Protein AF-A0A4V6DI33-F1 (afdb_monomer)

Mean predicted aligned error: 17.79 Å

Sequence (182 aa):
METASSCLKAFEWDGTPAGRIEKLAGNDVYIAGDNPDAAVVNVHDLLGWTFPNARLLADHYTREADATTLFTPRADMQLKNLAGLLLLAVSTAHASSVHAREALPAELSARACTYNGCQCVSGLTQGVYCGNCVVGAGTYAIKTKRVRTHAFECSPGGGCCSYGAASDCGTSTARCRSGSAN

Foldseek 3Di:
DDDDPVPDDDDADDDAQPFDWDDQPNFTKTKADDQLPAEAEDEDDPVFCVRGVNRVVQNVCCVPVVHIYIYTGDDPPPPPPPVRVCVSNPDDDDDDDPPPPDPPPPDPPPLPFAQPVWWFDAQDDWAKFALQFDADPRHGRIDGPRDQQWIWTADNRRGIGTSGGDPQGNDQNTDHPHGGGD

pLDDT: mean 79.82, std 20.38, range [33.75, 97.81]

Solvent-accessible surface area (backbone atoms only — not comparable to full-atom values): 10829 Å² total; per-residue (Å²): 135,87,73,60,84,88,73,69,84,87,82,80,67,89,81,75,67,81,55,46,78,46,75,55,96,87,38,66,26,42,38,12,74,77,46,79,89,37,76,46,78,48,82,57,66,95,78,40,47,85,33,64,50,53,40,44,48,28,44,47,48,16,72,76,64,67,20,19,18,38,33,40,81,70,88,73,79,56,80,84,52,70,70,65,78,57,65,81,68,73,90,72,91,73,90,69,82,77,71,80,72,72,78,75,72,86,67,95,57,80,74,72,56,41,73,78,73,32,28,27,46,64,75,40,76,68,41,50,32,14,34,26,13,27,63,53,99,83,40,45,42,43,73,34,87,59,44,45,37,20,32,27,43,32,37,40,85,12,48,33,25,34,63,44,76,41,94,45,22,55,39,83,73,24,58,33,74,60,63,41,47,93

Structure (mmCIF, N/CA/C/O backbone):
data_AF-A0A4V6DI33-F1
#
_entry.id   AF-A0A4V6DI33-F1
#
loop_
_atom_site.group_PDB
_atom_site.id
_atom_site.type_symbol
_atom_site.label_atom_id
_atom_site.label_alt_id
_atom_site.label_comp_id
_atom_site.label_asym_id
_atom_site.label_entity_id
_atom_site.label_seq_id
_atom_site.pdbx_PDB_ins_code
_atom_site.Cartn_x
_atom_site.Cartn_y
_atom_site.Cartn_z
_atom_site.occupancy
_atom_site.B_iso_or_equiv
_atom_site.auth_seq_id
_atom_site.auth_comp_id
_atom_site.auth_asym_id
_atom_site.auth_atom_id
_atom_site.pdbx_PDB_model_num
ATOM 1 N N . MET A 1 1 ? -4.389 23.841 18.585 1.00 45.78 1 MET A N 1
ATOM 2 C CA . MET A 1 1 ? -3.568 23.619 17.377 1.00 45.78 1 MET A CA 1
ATOM 3 C C . MET A 1 1 ? -4.399 24.141 16.226 1.00 45.78 1 MET A C 1
ATOM 5 O O . MET A 1 1 ? -5.331 23.463 15.826 1.00 45.78 1 MET A O 1
ATOM 9 N N . GLU A 1 2 ? -4.144 25.369 15.788 1.00 53.16 2 GLU A N 1
ATOM 10 C CA . GLU A 1 2 ? -4.907 25.982 14.698 1.00 53.16 2 GLU A CA 1
ATOM 11 C C . GLU A 1 2 ? -4.323 25.497 13.370 1.00 53.16 2 GLU A C 1
ATOM 13 O O . GLU A 1 2 ? -3.165 25.773 13.052 1.00 53.16 2 GLU A O 1
ATOM 18 N N . THR A 1 3 ? -5.087 24.714 12.612 1.00 59.62 3 THR A N 1
ATOM 19 C CA . THR A 1 3 ? -4.706 24.342 11.246 1.00 59.62 3 THR A CA 1
ATOM 20 C C . THR A 1 3 ? -4.993 25.515 10.316 1.00 59.62 3 THR A C 1
ATOM 22 O O . THR A 1 3 ? -6.080 26.086 10.379 1.00 59.62 3 THR A O 1
ATOM 25 N N . ALA A 1 4 ? -4.067 25.859 9.417 1.00 69.81 4 ALA A N 1
ATOM 26 C CA . ALA A 1 4 ? -4.357 26.831 8.364 1.00 69.81 4 ALA A CA 1
ATOM 27 C C . ALA A 1 4 ? -5.586 26.374 7.552 1.00 69.81 4 ALA A C 1
ATOM 29 O O . ALA A 1 4 ? -5.719 25.189 7.238 1.00 69.81 4 ALA A O 1
ATOM 30 N N . SER A 1 5 ? -6.482 27.302 7.203 1.00 65.19 5 SER A N 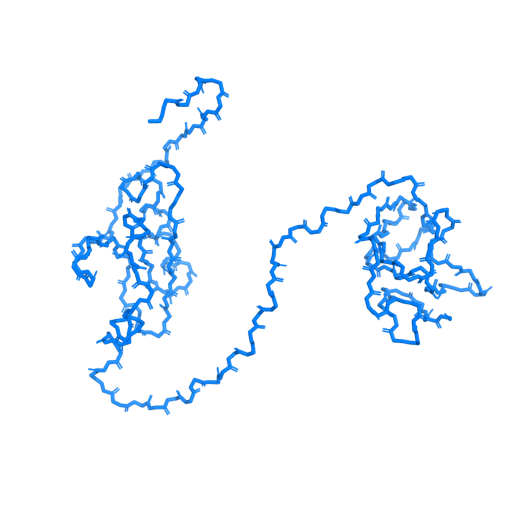1
ATOM 31 C CA . SER A 1 5 ? -7.786 27.006 6.580 1.00 65.19 5 SER A CA 1
ATOM 32 C C . SER A 1 5 ? -7.701 26.312 5.213 1.00 65.19 5 SER A C 1
ATOM 34 O O . SER A 1 5 ? -8.685 25.745 4.747 1.00 65.19 5 SER A O 1
ATOM 36 N N . SER A 1 6 ? -6.530 26.312 4.569 1.00 77.88 6 SER A N 1
ATOM 37 C CA . SER A 1 6 ? -6.264 25.566 3.335 1.00 77.88 6 SER A CA 1
ATOM 38 C C . SER A 1 6 ? -5.830 24.112 3.561 1.00 77.88 6 SER A C 1
ATOM 40 O O . SER A 1 6 ? -5.843 23.327 2.612 1.00 77.88 6 SER A O 1
ATOM 42 N N . CYS A 1 7 ? -5.436 23.744 4.783 1.00 75.62 7 CYS A N 1
ATOM 43 C CA . CYS A 1 7 ? -4.819 22.452 5.082 1.00 75.62 7 CYS A CA 1
ATOM 44 C C . CYS A 1 7 ? -5.828 21.374 5.483 1.00 75.62 7 CYS A C 1
ATOM 46 O O . CYS A 1 7 ? -5.641 20.217 5.116 1.00 75.62 7 CYS A O 1
ATOM 48 N N . LEU A 1 8 ? -6.885 21.730 6.219 1.00 78.12 8 LEU A N 1
ATOM 49 C CA . LEU A 1 8 ? -7.898 20.772 6.656 1.00 78.12 8 LEU A CA 1
ATOM 50 C C . LEU A 1 8 ? -9.156 20.915 5.802 1.00 78.12 8 LEU A C 1
ATOM 52 O O . LEU A 1 8 ? -9.864 21.915 5.874 1.00 78.12 8 LEU A O 1
ATOM 56 N N . LYS A 1 9 ? -9.434 19.887 5.002 1.00 77.88 9 LYS A N 1
ATOM 57 C CA . LYS A 1 9 ? -10.710 19.720 4.306 1.00 77.88 9 LYS A CA 1
ATOM 58 C C . LYS A 1 9 ? -11.386 18.482 4.874 1.00 77.88 9 LYS A C 1
ATOM 60 O O . LYS A 1 9 ? -10.822 17.396 4.792 1.00 77.88 9 LYS A O 1
ATOM 65 N N . ALA A 1 10 ? -12.570 18.657 5.443 1.00 78.69 10 ALA A N 1
ATOM 66 C CA . ALA A 1 10 ? -13.388 17.581 5.983 1.00 78.69 10 ALA A CA 1
ATOM 67 C C . ALA A 1 10 ? -14.818 17.721 5.455 1.00 78.69 10 ALA A C 1
ATOM 69 O O . ALA A 1 10 ? -15.238 18.804 5.050 1.00 78.69 10 ALA A O 1
ATOM 70 N N . PHE A 1 11 ? -15.547 16.615 5.447 1.00 83.94 11 PHE A N 1
ATOM 71 C CA . PHE A 1 11 ? -16.966 16.564 5.124 1.00 83.94 11 PHE A CA 1
ATOM 72 C C . PHE A 1 11 ? -17.617 15.529 6.031 1.00 83.94 11 PHE A C 1
ATOM 74 O O . PHE A 1 11 ? -16.951 14.582 6.450 1.00 83.94 11 PHE A O 1
ATOM 81 N N . GLU A 1 12 ? -18.892 15.711 6.341 1.00 88.25 12 GLU A N 1
ATOM 82 C CA . GLU A 1 12 ? -19.663 14.762 7.139 1.00 88.25 12 GLU A CA 1
ATOM 83 C C . GLU A 1 12 ? -20.453 13.829 6.222 1.00 88.25 12 GLU A C 1
ATOM 85 O O . GLU A 1 12 ? -20.899 14.226 5.145 1.00 88.25 12 GLU A O 1
ATOM 90 N N . TRP A 1 13 ? -20.564 12.567 6.620 1.00 90.25 13 TRP A N 1
ATOM 91 C CA . TRP A 1 13 ? -21.436 11.596 5.974 1.00 90.25 13 TRP A CA 1
ATOM 92 C C . TRP A 1 13 ? -22.842 11.710 6.544 1.00 90.25 13 TRP A C 1
ATOM 94 O O . TRP A 1 13 ? -23.018 11.936 7.741 1.00 90.25 13 TRP A O 1
ATOM 104 N N . ASP A 1 14 ? -23.837 11.486 5.692 1.00 92.12 14 ASP A N 1
ATOM 105 C CA . ASP A 1 14 ? -25.220 11.387 6.137 1.00 92.12 14 ASP A CA 1
ATOM 106 C C . ASP A 1 14 ? -25.424 10.126 6.987 1.00 92.12 14 ASP A C 1
ATOM 108 O O . ASP A 1 14 ? -24.914 9.046 6.674 1.00 92.12 14 ASP A O 1
ATOM 112 N N . GLY A 1 15 ? -26.212 10.251 8.053 1.00 90.69 15 GLY A N 1
ATOM 113 C CA . GLY A 1 15 ? -26.598 9.129 8.901 1.00 90.69 15 GLY A CA 1
ATOM 114 C C . GLY A 1 15 ? -26.606 9.470 10.383 1.00 90.69 15 GLY A C 1
ATOM 115 O O . GLY A 1 15 ? -26.289 10.578 10.808 1.00 90.69 15 GLY A O 1
ATOM 116 N N . THR A 1 16 ? -26.990 8.491 11.196 1.00 93.44 16 THR A N 1
ATOM 117 C CA . THR A 1 16 ? -26.947 8.595 12.656 1.00 93.44 16 THR A CA 1
ATOM 118 C C . THR A 1 16 ? -26.199 7.388 13.211 1.00 93.44 16 THR A C 1
ATOM 120 O O . THR A 1 16 ? -26.586 6.262 12.895 1.00 93.44 16 THR A O 1
ATOM 123 N N . PRO A 1 17 ? -25.142 7.602 14.013 1.00 94.25 17 PRO A N 1
ATOM 124 C CA . PRO A 1 17 ? -24.451 6.523 14.707 1.00 94.25 17 PRO A CA 1
ATOM 125 C C . PRO A 1 17 ? -25.414 5.654 15.530 1.00 94.25 17 PRO A C 1
ATOM 127 O O . PRO A 1 17 ? -26.215 6.190 16.297 1.00 94.25 17 PRO A O 1
ATOM 130 N N . ALA A 1 18 ? -25.335 4.335 15.371 1.00 94.31 18 ALA A N 1
ATOM 131 C CA . ALA A 1 18 ? -26.245 3.358 15.980 1.00 94.31 18 ALA A CA 1
ATOM 132 C C . ALA A 1 18 ? -25.619 2.546 17.130 1.00 94.31 18 ALA A C 1
ATOM 134 O O . ALA A 1 18 ? -26.322 1.853 17.864 1.00 94.31 18 ALA A O 1
ATOM 135 N N . GLY A 1 19 ? -24.300 2.606 17.275 1.00 91.69 19 GLY A N 1
ATOM 136 C CA . GLY A 1 19 ? -23.552 2.016 18.376 1.00 91.69 19 GLY A CA 1
ATOM 137 C C . GLY A 1 19 ? -23.746 2.756 19.700 1.00 91.69 19 GLY A C 1
ATOM 138 O O . GLY A 1 19 ? -24.545 3.683 19.841 1.00 91.69 19 GLY A O 1
ATOM 139 N N . ARG A 1 20 ? -22.987 2.329 20.706 1.00 94.00 20 ARG A N 1
ATOM 140 C CA . ARG A 1 20 ? -23.118 2.783 22.097 1.00 94.00 20 ARG A CA 1
ATOM 141 C C . ARG A 1 20 ? -21.797 3.309 22.633 1.00 94.00 20 ARG A C 1
ATOM 143 O O . ARG A 1 20 ? -20.738 2.952 22.132 1.00 94.00 20 ARG A O 1
ATOM 150 N N . ILE A 1 21 ? -21.858 4.154 23.657 1.00 92.75 21 ILE A N 1
ATOM 151 C CA . ILE A 1 21 ? -20.667 4.622 24.372 1.00 92.75 21 ILE A CA 1
ATOM 152 C C . ILE A 1 21 ? -20.599 3.884 25.703 1.00 92.75 21 ILE A C 1
ATOM 154 O O . ILE A 1 21 ? -21.536 3.953 26.495 1.00 92.75 21 ILE A O 1
ATOM 158 N N . GLU A 1 22 ? -19.486 3.205 25.947 1.00 88.75 22 GLU A N 1
ATOM 159 C CA . GLU A 1 22 ? -19.217 2.492 27.194 1.00 88.75 22 GLU A CA 1
ATOM 160 C C . GLU A 1 22 ? -17.830 2.835 27.736 1.00 88.75 22 GLU A C 1
ATOM 162 O O . GLU A 1 22 ? -16.985 3.390 27.035 1.00 88.75 22 GLU A O 1
ATOM 167 N N . LYS A 1 23 ? -17.586 2.497 29.005 1.00 84.00 23 LYS A N 1
ATOM 168 C CA . LYS A 1 23 ? -16.274 2.661 29.631 1.00 84.00 23 LYS A CA 1
ATOM 169 C C . LYS A 1 23 ? -15.432 1.406 29.438 1.00 84.00 23 LYS A C 1
ATOM 171 O O . LYS A 1 23 ? -15.758 0.358 29.987 1.00 84.00 23 LYS A O 1
ATOM 176 N N . LEU A 1 24 ? -14.291 1.538 28.767 1.00 78.31 24 LEU A N 1
ATOM 177 C CA . LEU A 1 24 ? -13.269 0.496 28.700 1.00 78.31 24 LEU A CA 1
ATOM 178 C C . LEU A 1 24 ? -11.963 1.022 29.292 1.00 78.31 24 LEU A C 1
ATOM 180 O O . LEU A 1 24 ? -11.435 2.041 28.853 1.00 78.31 24 LEU A O 1
ATOM 184 N N . ALA A 1 25 ? -11.453 0.339 30.320 1.00 77.94 25 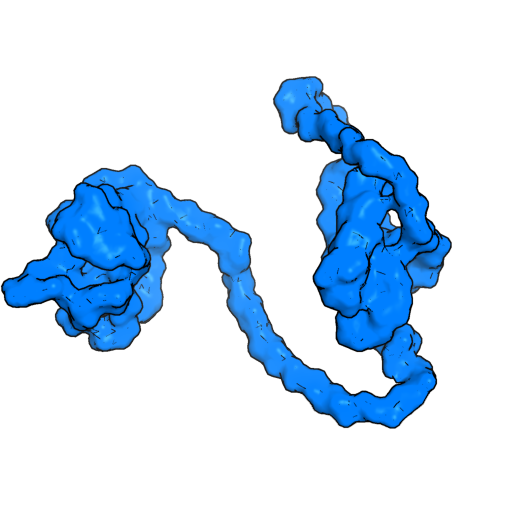ALA A N 1
ATOM 185 C CA . ALA A 1 25 ? -10.259 0.759 31.063 1.00 77.94 25 ALA A CA 1
ATOM 186 C C . ALA A 1 25 ? -10.314 2.228 31.554 1.00 77.94 25 ALA A C 1
ATOM 188 O O . ALA A 1 25 ? -9.301 2.919 31.583 1.00 77.94 25 ALA A O 1
ATOM 189 N N . GLY A 1 26 ? -11.507 2.706 31.930 1.00 77.44 26 GLY A N 1
ATOM 190 C CA . GLY A 1 26 ? -11.743 4.083 32.389 1.00 77.44 26 GLY A CA 1
ATOM 191 C C . GLY A 1 26 ? -11.993 5.107 31.273 1.00 77.44 26 GLY A C 1
ATOM 192 O O . GLY A 1 26 ? -12.452 6.216 31.557 1.00 77.44 26 GLY A O 1
ATOM 193 N N . ASN A 1 27 ? -11.794 4.727 30.012 1.00 79.31 27 ASN A N 1
ATOM 194 C CA . ASN A 1 27 ? -11.964 5.600 28.853 1.00 79.31 27 ASN A CA 1
ATOM 195 C C . ASN A 1 27 ? -13.342 5.425 28.224 1.00 79.31 27 ASN A C 1
ATOM 197 O O . ASN A 1 27 ? -13.843 4.306 28.151 1.00 79.31 27 ASN A O 1
ATOM 201 N N . ASP A 1 28 ? -13.946 6.517 27.753 1.00 88.31 28 ASP A N 1
ATOM 202 C CA . ASP A 1 28 ? -15.150 6.419 26.922 1.00 88.31 28 ASP A CA 1
ATOM 203 C C . ASP A 1 28 ? -14.776 5.821 25.572 1.00 88.31 28 ASP A C 1
ATOM 205 O O . ASP A 1 28 ? -13.873 6.312 24.907 1.00 88.31 28 ASP A O 1
ATOM 209 N N . VAL A 1 29 ? -15.456 4.760 25.170 1.00 88.81 29 VAL A N 1
ATOM 210 C CA . VAL A 1 29 ? -15.227 4.061 23.910 1.00 88.81 29 VAL A CA 1
ATOM 211 C C . VAL A 1 29 ? -16.556 3.933 23.198 1.00 88.81 29 VAL A C 1
ATOM 213 O O . VAL A 1 29 ? -17.547 3.504 23.786 1.00 88.81 29 VAL A O 1
ATOM 216 N N . TYR A 1 30 ? -16.577 4.305 21.922 1.00 92.75 30 TYR A N 1
ATOM 217 C CA . TYR A 1 30 ? -17.709 3.987 21.067 1.00 92.75 30 TYR A CA 1
ATOM 218 C C . TYR A 1 30 ? -17.578 2.546 20.573 1.00 92.75 30 TYR A C 1
ATOM 220 O O . TYR A 1 30 ? -16.549 2.185 19.999 1.00 92.75 30 TYR A O 1
ATOM 228 N N . ILE A 1 31 ? -18.612 1.747 20.809 1.00 92.25 31 ILE A N 1
ATOM 229 C CA . ILE A 1 31 ? -18.686 0.324 20.493 1.00 92.25 31 ILE A CA 1
ATOM 230 C C . ILE A 1 31 ? -19.827 0.101 19.502 1.00 92.25 31 ILE A C 1
ATOM 232 O O . ILE A 1 31 ? -20.990 0.387 19.804 1.00 92.25 31 ILE A O 1
ATOM 236 N N . ALA A 1 32 ? -19.492 -0.447 18.338 1.00 94.19 32 ALA A N 1
ATOM 237 C CA . ALA A 1 32 ? -20.444 -0.963 17.364 1.00 94.19 32 ALA A CA 1
ATOM 238 C C . ALA A 1 32 ? -20.383 -2.497 17.353 1.00 94.19 32 ALA A C 1
ATOM 240 O O . ALA A 1 32 ? -19.298 -3.075 17.294 1.00 94.19 32 ALA A O 1
ATOM 241 N N . GLY A 1 33 ? -21.547 -3.149 17.415 1.00 90.62 33 GLY A N 1
ATOM 242 C CA . GLY A 1 33 ? -21.656 -4.612 17.437 1.00 90.62 33 GLY A CA 1
ATOM 243 C C . GLY A 1 33 ? -21.384 -5.262 18.794 1.00 90.62 33 GLY A C 1
ATOM 244 O O . GLY A 1 33 ? -21.206 -4.587 19.818 1.00 90.62 33 GLY A O 1
ATOM 245 N N . ASP A 1 34 ? -21.418 -6.590 18.778 1.00 90.44 34 ASP A N 1
ATOM 246 C CA . ASP A 1 34 ? -21.330 -7.484 19.936 1.00 90.44 34 ASP A 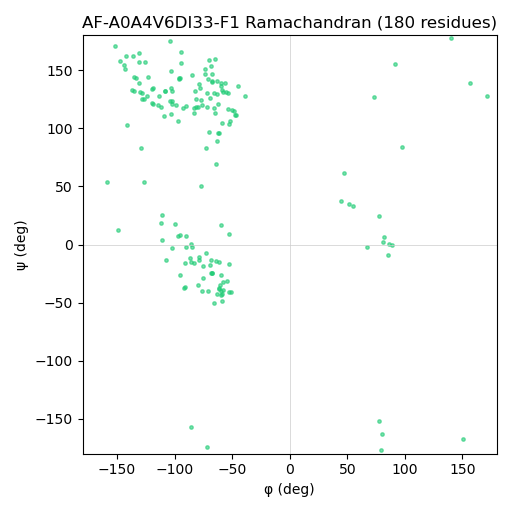CA 1
ATOM 247 C C . ASP A 1 34 ? -20.672 -8.844 19.615 1.00 90.44 34 ASP A C 1
ATOM 249 O O . ASP A 1 34 ? -20.701 -9.751 20.447 1.00 90.44 34 ASP A O 1
ATOM 253 N N . ASN A 1 35 ? -20.037 -8.989 18.444 1.00 83.19 35 ASN A N 1
ATOM 254 C CA . ASN A 1 35 ? -19.303 -10.198 18.074 1.00 83.19 35 ASN A CA 1
ATOM 255 C C . ASN A 1 35 ? -18.118 -10.435 19.046 1.00 83.19 35 ASN A C 1
ATOM 257 O O . ASN A 1 35 ? -17.243 -9.564 19.154 1.00 83.19 35 ASN A O 1
ATOM 261 N N . PRO A 1 36 ? -18.067 -11.583 19.747 1.00 82.50 36 PRO A N 1
ATOM 262 C CA . PRO A 1 36 ? -17.051 -11.856 20.763 1.00 82.50 36 PRO A CA 1
ATOM 263 C C . PRO A 1 36 ? -15.724 -12.385 20.194 1.00 82.50 36 PRO A C 1
ATOM 265 O O . PRO A 1 36 ? -14.715 -12.370 20.900 1.00 82.50 36 PRO A O 1
ATOM 268 N N . ASP A 1 37 ? -15.706 -12.844 18.942 1.00 81.69 37 ASP A N 1
ATOM 269 C CA . ASP A 1 37 ? -14.573 -13.555 18.341 1.00 81.69 37 ASP A CA 1
ATOM 270 C C . ASP A 1 37 ? -13.640 -12.626 17.551 1.00 81.69 37 ASP A C 1
ATOM 272 O O . ASP A 1 37 ? -12.444 -12.901 17.409 1.00 81.69 37 ASP A O 1
ATOM 276 N N . ALA A 1 38 ? -14.166 -11.510 17.039 1.00 79.75 38 ALA A N 1
ATOM 277 C CA . ALA A 1 38 ? -13.424 -10.572 16.207 1.00 79.75 38 ALA A CA 1
ATOM 278 C C . ALA A 1 38 ? -13.679 -9.116 16.612 1.00 79.75 38 ALA A C 1
ATOM 280 O O . ALA A 1 38 ? -14.823 -8.675 16.729 1.00 79.75 38 ALA A O 1
ATOM 281 N N . ALA A 1 39 ? -12.596 -8.343 16.759 1.00 85.25 39 ALA A N 1
ATOM 282 C CA . ALA A 1 39 ? -12.666 -6.918 17.060 1.00 85.25 39 ALA A CA 1
ATOM 283 C C . ALA A 1 39 ? -11.780 -6.065 16.137 1.00 85.25 39 ALA A C 1
ATOM 285 O O . ALA A 1 39 ? -10.630 -6.411 15.857 1.00 85.25 39 ALA A O 1
ATOM 286 N N . VAL A 1 40 ? -12.303 -4.913 15.710 1.00 84.12 40 VAL A N 1
ATOM 287 C CA . VAL A 1 40 ? -11.587 -3.887 14.937 1.00 84.12 40 VAL A CA 1
ATOM 288 C C . VAL A 1 40 ? -11.413 -2.649 15.813 1.00 84.12 40 VAL A C 1
ATOM 290 O O . VAL A 1 40 ? -12.389 -2.030 16.220 1.00 84.12 40 VAL A O 1
ATOM 293 N N . VAL A 1 41 ? -10.172 -2.255 16.103 1.00 87.25 41 VAL A N 1
ATOM 294 C CA . VAL A 1 41 ? -9.886 -1.047 16.896 1.00 87.25 41 VAL A CA 1
ATOM 295 C C . VAL A 1 41 ? -9.461 0.082 15.972 1.00 87.25 41 VAL A C 1
ATOM 297 O O . VAL A 1 41 ? -8.462 -0.034 15.263 1.00 87.25 41 VAL A O 1
ATOM 300 N N . ASN A 1 42 ? -10.194 1.191 15.999 1.00 82.81 42 ASN A N 1
ATOM 301 C CA . ASN A 1 42 ? -9.891 2.364 15.198 1.00 82.81 42 ASN A CA 1
ATOM 302 C C . ASN A 1 42 ? -9.230 3.463 16.041 1.00 82.81 42 ASN A C 1
ATOM 304 O O . ASN A 1 42 ? -9.773 3.934 17.045 1.00 82.81 42 ASN A O 1
ATOM 308 N N . VAL A 1 43 ? -8.038 3.874 15.606 1.00 83.88 43 VAL A N 1
ATOM 309 C CA . VAL A 1 43 ? -7.287 4.990 16.183 1.00 83.88 43 VAL A CA 1
ATOM 310 C C . VAL A 1 43 ? -7.554 6.223 15.333 1.00 83.88 43 VAL A C 1
ATOM 312 O O . VAL A 1 43 ? -7.045 6.341 14.219 1.00 83.88 43 VAL A O 1
ATOM 315 N N . HIS A 1 44 ? -8.359 7.140 15.862 1.00 81.31 44 HIS A N 1
ATOM 316 C CA . HIS A 1 44 ? -8.783 8.312 15.107 1.00 81.31 44 HIS A CA 1
ATOM 317 C C . HIS A 1 44 ? -7.651 9.322 14.872 1.00 81.31 44 HIS A C 1
ATOM 319 O O . HIS A 1 44 ? -6.658 9.412 15.607 1.00 81.31 44 HIS A O 1
ATOM 325 N N . ASP A 1 45 ? -7.854 10.150 13.853 1.00 81.19 45 ASP A N 1
ATOM 326 C CA . ASP A 1 45 ? -6.967 11.241 13.487 1.00 81.19 45 ASP A CA 1
ATOM 327 C C . ASP A 1 45 ? -7.270 12.532 14.278 1.00 81.19 45 ASP A C 1
ATOM 329 O O . ASP A 1 45 ? -7.761 12.508 15.411 1.00 81.19 45 ASP A O 1
ATOM 333 N N . LEU A 1 46 ? -6.869 13.680 13.731 1.00 82.06 46 LEU A N 1
ATOM 334 C CA . LEU A 1 46 ? -7.083 15.006 14.308 1.00 82.06 46 LEU A CA 1
ATOM 335 C C . LEU A 1 46 ? -8.557 15.314 14.635 1.00 82.06 46 LEU A C 1
ATOM 337 O O . LEU A 1 46 ? -8.793 16.038 15.597 1.00 82.06 46 LEU A O 1
ATOM 341 N N . LEU A 1 47 ? -9.524 14.771 13.888 1.00 83.62 47 LEU A N 1
ATOM 342 C CA . LEU A 1 47 ? -10.946 15.106 14.033 1.00 83.62 47 LEU A CA 1
ATOM 343 C C . LEU A 1 47 ? -11.609 14.474 15.264 1.00 83.62 47 LEU A C 1
ATOM 345 O O . LEU A 1 47 ? -12.637 14.966 15.721 1.00 83.62 47 LEU A O 1
ATOM 349 N N . GLY A 1 48 ? -11.010 13.433 15.847 1.00 85.50 48 GLY A N 1
ATOM 350 C CA . GLY A 1 48 ? -11.549 12.804 17.054 1.00 85.50 48 GLY A CA 1
ATOM 351 C C . GLY A 1 48 ? -12.502 11.638 16.784 1.00 85.50 48 GLY A C 1
ATOM 352 O O . GLY A 1 48 ? -13.166 11.571 15.756 1.00 85.50 48 GLY A O 1
ATOM 353 N N . TRP A 1 49 ? -12.625 10.723 17.748 1.00 86.75 49 TRP A N 1
ATOM 354 C CA . TRP A 1 49 ? -13.620 9.635 17.713 1.00 86.75 49 TRP A CA 1
ATOM 355 C C . TRP A 1 49 ? -15.072 10.109 17.873 1.00 86.75 49 TRP A C 1
ATOM 357 O O . TRP A 1 49 ? -16.014 9.359 17.613 1.00 86.75 49 TRP A O 1
ATOM 367 N N . THR A 1 50 ? -15.272 11.327 18.376 1.00 88.69 50 THR A N 1
ATOM 368 C CA . THR A 1 50 ? -16.601 11.927 18.502 1.00 88.69 50 THR A CA 1
ATOM 369 C C . THR A 1 50 ? -17.112 12.482 17.178 1.00 88.69 50 THR A C 1
ATOM 371 O O . THR A 1 50 ? -18.307 12.754 17.078 1.00 88.69 50 THR A O 1
ATOM 374 N N . PHE A 1 51 ? -16.245 12.614 16.167 1.00 90.44 51 PHE A N 1
ATOM 375 C CA . PHE A 1 51 ? -16.633 13.038 14.828 1.00 90.44 51 PHE A CA 1
ATOM 376 C C . PHE A 1 51 ? -17.600 12.014 14.196 1.00 90.44 51 PHE A C 1
ATOM 378 O O . PHE A 1 51 ? -17.284 10.820 14.197 1.00 90.44 51 PHE A O 1
ATOM 385 N N . PRO A 1 52 ? -18.764 12.426 13.653 1.00 91.81 52 PRO A N 1
ATOM 386 C CA . PRO A 1 52 ? -19.808 11.499 13.202 1.00 91.81 52 PRO A CA 1
ATOM 387 C C . PRO A 1 52 ? -19.333 10.417 12.228 1.00 91.81 52 PRO A C 1
ATOM 389 O O . PRO A 1 52 ? -19.682 9.249 12.403 1.00 91.81 52 PRO A O 1
ATOM 392 N N . ASN A 1 53 ? -18.465 10.760 11.270 1.00 92.06 53 ASN A N 1
ATOM 393 C CA . ASN A 1 53 ? -17.964 9.798 10.281 1.00 92.06 53 ASN A CA 1
ATOM 394 C C . ASN A 1 53 ? -17.205 8.640 10.922 1.00 92.06 53 ASN A C 1
ATOM 396 O O . ASN A 1 53 ? -17.293 7.517 10.441 1.00 92.06 53 ASN A O 1
ATOM 400 N N . ALA A 1 54 ? -16.474 8.899 12.009 1.00 90.31 54 ALA A N 1
ATOM 401 C CA . ALA A 1 54 ? -15.743 7.861 12.725 1.00 90.31 54 ALA A CA 1
ATOM 402 C C . ALA A 1 54 ? -16.711 6.784 13.241 1.00 90.31 54 ALA A C 1
ATOM 404 O O . ALA A 1 54 ? -16.492 5.589 13.067 1.00 90.31 54 ALA A O 1
ATOM 405 N N . ARG A 1 55 ? -17.844 7.209 13.801 1.00 92.81 55 ARG A N 1
ATOM 406 C CA . ARG A 1 55 ? -18.852 6.307 14.364 1.00 92.81 55 ARG A CA 1
ATOM 407 C C . ARG A 1 55 ? -19.686 5.618 13.285 1.00 92.81 55 ARG A C 1
ATOM 409 O O . ARG A 1 55 ? -19.905 4.416 13.372 1.00 92.81 55 ARG A O 1
ATOM 416 N N . LEU A 1 56 ? -20.060 6.343 12.228 1.00 94.06 56 LEU A N 1
ATOM 417 C CA . LEU A 1 56 ? -20.731 5.764 11.058 1.00 94.06 56 LEU A CA 1
ATOM 418 C C . LEU A 1 56 ? -19.853 4.714 10.360 1.00 94.06 56 LEU A C 1
ATOM 420 O O . LEU A 1 56 ? -20.352 3.670 9.940 1.00 94.06 56 LEU A O 1
ATOM 424 N N . LEU A 1 57 ? -18.539 4.955 10.283 1.00 92.19 57 LEU A N 1
ATOM 425 C CA . LEU A 1 57 ? -17.574 3.980 9.779 1.00 92.19 57 LEU A CA 1
ATOM 426 C C . LEU A 1 57 ? -17.526 2.729 10.660 1.00 92.19 57 LEU A C 1
ATOM 428 O O . LEU A 1 57 ? -17.481 1.620 10.133 1.00 92.19 57 LEU A O 1
ATOM 432 N N . ALA A 1 58 ? -17.547 2.899 11.985 1.00 91.12 58 ALA A N 1
ATOM 433 C CA . ALA A 1 58 ? -17.570 1.780 12.923 1.00 91.12 58 ALA A CA 1
ATOM 434 C C . ALA A 1 58 ? -18.790 0.883 12.690 1.00 91.12 58 ALA A C 1
ATOM 436 O O . ALA A 1 58 ? -18.655 -0.329 12.541 1.00 91.12 58 ALA A O 1
ATOM 437 N N . ASP A 1 59 ? -19.967 1.502 12.591 1.00 92.62 59 ASP A N 1
ATOM 438 C CA . ASP A 1 59 ? -21.221 0.792 12.362 1.00 92.62 59 ASP A CA 1
ATOM 439 C C . ASP A 1 59 ? -21.200 0.045 11.021 1.00 92.62 59 ASP A C 1
ATOM 441 O O . ASP A 1 59 ? -21.721 -1.065 10.915 1.00 92.62 59 ASP A O 1
ATOM 445 N N . HIS A 1 60 ? -20.591 0.642 9.993 1.00 92.81 60 HIS A N 1
ATOM 446 C CA . HIS A 1 60 ? -20.421 0.003 8.692 1.00 92.81 60 HIS A CA 1
ATOM 447 C C . HIS A 1 60 ? -19.484 -1.208 8.768 1.00 92.81 60 HIS A C 1
ATOM 449 O O . HIS A 1 60 ? -19.856 -2.287 8.318 1.00 92.81 60 HIS A O 1
ATOM 455 N N . TYR A 1 61 ? -18.296 -1.072 9.368 1.00 90.50 61 TYR A N 1
ATOM 456 C CA . TYR A 1 61 ? -17.364 -2.196 9.506 1.00 90.50 61 TYR A CA 1
ATOM 457 C C . TYR A 1 61 ? -17.946 -3.354 10.297 1.00 90.50 61 TYR A C 1
ATOM 459 O O . TYR A 1 61 ? -17.774 -4.497 9.892 1.00 90.50 61 TYR A O 1
ATOM 467 N N . THR A 1 62 ? -18.680 -3.073 11.369 1.00 90.69 62 THR A N 1
ATOM 468 C CA . THR A 1 62 ? -19.343 -4.124 12.137 1.00 90.69 62 THR A CA 1
ATOM 469 C C . THR A 1 62 ? -20.321 -4.934 11.291 1.00 90.69 62 THR A C 1
ATOM 471 O O . THR A 1 62 ? -20.321 -6.157 11.388 1.00 90.69 62 THR A O 1
ATOM 474 N N . ARG A 1 63 ? -21.124 -4.283 10.439 1.00 88.62 63 ARG A N 1
ATOM 475 C CA . ARG A 1 63 ? -22.082 -4.988 9.573 1.00 88.62 63 ARG A CA 1
ATOM 476 C C . ARG A 1 63 ? -21.408 -5.778 8.455 1.00 88.62 63 ARG A C 1
ATOM 478 O O . ARG A 1 63 ? -21.847 -6.880 8.157 1.00 88.62 63 ARG A O 1
ATOM 485 N N . GLU A 1 64 ? -20.370 -5.218 7.840 1.00 89.06 64 GLU A N 1
ATOM 486 C CA . GLU A 1 64 ? -19.709 -5.843 6.687 1.00 89.06 64 GLU A CA 1
ATOM 487 C C . GLU A 1 64 ? -18.733 -6.957 7.079 1.00 89.06 64 GLU A C 1
ATOM 489 O O . GLU A 1 64 ? -18.569 -7.926 6.342 1.00 89.06 64 GLU A O 1
ATOM 494 N N . ALA A 1 65 ? -18.050 -6.810 8.216 1.00 83.81 65 ALA A N 1
ATOM 495 C CA . ALA A 1 65 ? -16.985 -7.718 8.633 1.00 83.81 65 ALA A CA 1
ATOM 496 C C . ALA A 1 65 ? -17.412 -8.721 9.713 1.00 83.81 65 ALA A C 1
ATOM 498 O O . ALA A 1 65 ? -16.578 -9.536 10.097 1.00 83.81 65 ALA A O 1
ATOM 499 N N . ASP A 1 66 ? -18.656 -8.641 10.205 1.00 86.38 66 ASP A N 1
ATOM 500 C CA . ASP A 1 66 ? -19.141 -9.404 11.365 1.00 86.38 66 ASP A CA 1
ATOM 501 C C . ASP A 1 66 ? -18.141 -9.341 12.537 1.00 86.38 66 ASP A C 1
ATOM 503 O O . ASP A 1 66 ? -17.519 -10.323 12.936 1.00 86.38 66 ASP A O 1
ATOM 507 N N . ALA A 1 67 ? -17.905 -8.124 13.032 1.00 86.69 67 ALA A N 1
ATOM 508 C CA . ALA A 1 67 ? -16.921 -7.849 14.077 1.00 86.69 67 ALA A CA 1
ATOM 509 C C . ALA A 1 67 ? -17.394 -6.742 15.028 1.00 86.69 67 ALA A C 1
ATOM 511 O O . ALA A 1 67 ? -18.142 -5.840 14.644 1.00 86.69 67 ALA A O 1
ATOM 512 N N . THR A 1 68 ? -16.893 -6.745 16.262 1.00 87.00 68 THR A N 1
ATOM 513 C CA . THR A 1 68 ? -17.080 -5.625 17.195 1.00 87.00 68 THR A CA 1
ATOM 514 C C . THR A 1 68 ? -16.090 -4.504 16.873 1.00 87.00 68 THR A C 1
ATOM 516 O O . THR A 1 68 ? -14.878 -4.695 16.965 1.00 87.00 68 THR A O 1
ATOM 519 N N . THR A 1 69 ? -16.564 -3.309 16.518 1.00 84.50 69 THR A N 1
ATOM 520 C CA . THR A 1 69 ? -15.684 -2.170 16.201 1.00 84.50 69 THR A CA 1
ATOM 521 C C . THR A 1 69 ? -15.615 -1.179 17.362 1.00 84.50 69 THR A C 1
ATOM 523 O O . THR A 1 69 ? -16.645 -0.764 17.890 1.00 84.50 69 THR A O 1
ATOM 526 N N . LEU A 1 70 ? -14.402 -0.766 17.746 1.00 81.50 70 LEU A N 1
ATOM 527 C CA . LEU A 1 70 ? -14.118 0.112 18.887 1.00 81.50 70 LEU A CA 1
ATOM 528 C C . LEU A 1 70 ? -13.423 1.409 18.444 1.00 81.50 70 LEU A C 1
ATOM 530 O O . LEU A 1 70 ? -12.431 1.360 17.718 1.00 81.50 70 LEU A O 1
ATOM 534 N N . PHE A 1 71 ? -13.874 2.562 18.943 1.00 81.12 71 PHE A N 1
ATOM 535 C CA . PHE A 1 71 ? -13.242 3.876 18.736 1.00 81.12 71 PHE A CA 1
ATOM 536 C C . PHE A 1 71 ? -12.914 4.553 20.073 1.00 81.12 71 PHE A C 1
ATOM 538 O O . PHE A 1 71 ? -13.794 4.698 20.920 1.00 81.12 71 PHE A O 1
ATOM 545 N N . THR A 1 72 ? -11.663 4.996 20.255 1.00 72.69 72 THR A N 1
ATOM 546 C CA . THR A 1 72 ? -11.136 5.463 21.557 1.00 72.69 72 THR A CA 1
ATOM 547 C C . THR A 1 72 ? -10.586 6.908 21.510 1.00 72.69 72 THR A C 1
ATOM 549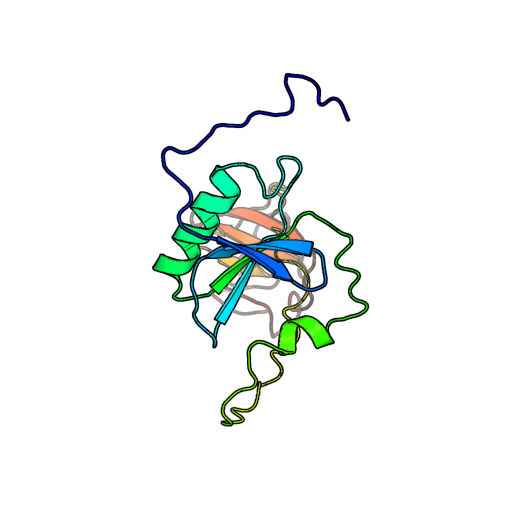 O O . THR A 1 72 ? -9.965 7.246 20.512 1.00 72.69 72 THR A O 1
ATOM 552 N N . PRO A 1 73 ? -10.727 7.752 22.561 1.00 61.16 73 PRO A N 1
ATOM 553 C CA . PRO A 1 73 ? -10.335 9.179 22.639 1.00 61.16 73 PRO A CA 1
ATOM 554 C C . PRO A 1 73 ? -8.877 9.623 22.441 1.00 61.16 73 PRO A C 1
ATOM 556 O O . PRO A 1 73 ? -8.562 10.779 22.715 1.00 61.16 73 PRO A O 1
ATOM 559 N N . ARG A 1 74 ? -8.016 8.783 21.866 1.00 58.94 74 ARG A N 1
ATOM 560 C CA . ARG A 1 74 ? -6.569 8.978 21.668 1.00 58.94 74 ARG A CA 1
ATOM 561 C C . ARG A 1 74 ? -5.682 8.857 22.920 1.00 58.94 74 ARG A C 1
ATOM 563 O O . ARG A 1 74 ? -5.768 9.618 23.869 1.00 58.94 74 ARG A O 1
ATOM 570 N N . ALA A 1 75 ? -4.691 7.979 22.736 1.00 49.06 75 ALA A N 1
ATOM 571 C CA . ALA A 1 75 ? -3.286 7.990 23.174 1.00 49.06 75 ALA A CA 1
ATOM 572 C C . ALA A 1 75 ? -2.887 7.890 24.659 1.00 49.06 75 ALA A C 1
ATOM 574 O O . ALA A 1 75 ? -1.692 7.752 24.922 1.00 49.06 75 ALA A O 1
ATOM 575 N N . ASP A 1 76 ? -3.805 7.836 25.616 1.00 46.38 76 ASP A N 1
ATOM 576 C CA . ASP A 1 76 ? -3.505 7.375 26.982 1.00 46.38 76 ASP A CA 1
ATOM 577 C C . ASP A 1 76 ? -4.170 6.037 27.322 1.00 46.38 76 ASP A C 1
ATOM 579 O O . ASP A 1 76 ? -4.126 5.596 28.473 1.00 46.38 76 ASP A O 1
ATOM 583 N N . MET A 1 77 ? -4.600 5.281 26.300 1.00 44.25 77 MET A N 1
ATOM 584 C CA . MET A 1 77 ? -4.495 3.823 26.371 1.00 44.25 77 MET A CA 1
ATOM 585 C C . MET A 1 77 ? -3.003 3.472 26.419 1.00 44.25 77 MET A C 1
ATOM 587 O O . MET A 1 77 ? -2.401 2.986 25.464 1.00 44.25 77 MET A O 1
ATOM 591 N N . GLN A 1 78 ? -2.379 3.807 27.552 1.00 42.88 78 GLN A N 1
ATOM 592 C CA . GLN A 1 78 ? -1.103 3.302 27.978 1.00 42.88 78 GLN A CA 1
ATOM 593 C C . GLN A 1 78 ? -1.225 1.801 27.800 1.00 42.88 78 GLN A C 1
ATOM 595 O O . GLN A 1 78 ? -1.983 1.124 28.495 1.00 42.88 78 GLN A O 1
ATOM 600 N N . LEU A 1 79 ? -0.412 1.299 26.885 1.00 42.75 79 LEU A N 1
ATOM 601 C CA . LEU A 1 79 ? -0.103 -0.100 26.628 1.00 42.75 79 LEU A CA 1
ATOM 602 C C . LEU A 1 79 ? 0.355 -0.869 27.895 1.00 42.75 79 LEU A C 1
ATOM 604 O O . LEU A 1 79 ? 0.827 -1.993 27.808 1.00 42.75 79 LEU A O 1
ATOM 608 N N . LYS A 1 80 ? 0.239 -0.267 29.085 1.00 40.75 80 LYS A N 1
ATOM 609 C CA . LYS A 1 80 ? 0.521 -0.842 30.395 1.00 40.75 80 LYS A CA 1
ATOM 610 C C . LYS A 1 80 ? -0.479 -1.929 30.786 1.00 40.75 80 LYS A C 1
ATOM 612 O O . LYS A 1 80 ? -0.095 -2.813 31.536 1.00 40.75 80 LYS A O 1
ATOM 617 N N . ASN A 1 81 ? -1.702 -1.923 30.243 1.00 43.44 81 ASN A N 1
ATOM 618 C CA . ASN A 1 81 ? -2.739 -2.896 30.603 1.00 43.44 81 ASN A CA 1
ATOM 619 C C . ASN A 1 81 ? -3.334 -3.630 29.387 1.00 43.44 81 ASN A C 1
ATOM 621 O O . ASN A 1 81 ? -4.554 -3.706 29.248 1.00 43.44 81 ASN A O 1
ATOM 625 N N . LEU A 1 82 ? -2.497 -4.255 28.545 1.00 43.66 82 LEU A N 1
ATOM 626 C CA . LEU A 1 82 ? -2.969 -5.250 27.557 1.00 43.66 82 LEU A CA 1
ATOM 627 C C . LEU A 1 82 ? -3.828 -6.374 28.180 1.00 43.66 82 LEU A C 1
ATOM 629 O O . LEU A 1 82 ? -4.559 -7.048 27.464 1.00 43.66 82 LEU A O 1
ATOM 633 N N . ALA A 1 83 ? -3.790 -6.556 29.504 1.00 40.34 83 ALA A N 1
ATOM 634 C CA . ALA A 1 83 ? -4.656 -7.487 30.224 1.00 40.34 83 ALA A CA 1
ATOM 635 C C . ALA A 1 83 ? -6.147 -7.081 30.230 1.00 40.34 83 ALA A C 1
ATOM 637 O O . ALA A 1 83 ? -7.010 -7.942 30.362 1.00 40.34 83 ALA A O 1
ATOM 638 N N . GLY A 1 84 ? -6.471 -5.791 30.071 1.00 39.91 84 GLY A N 1
ATOM 639 C CA . GLY A 1 84 ? -7.854 -5.298 30.127 1.00 39.91 84 GLY A CA 1
ATOM 640 C C . GLY A 1 84 ? -8.680 -5.604 28.877 1.00 39.91 84 GLY A C 1
ATOM 641 O O . GLY A 1 84 ? -9.890 -5.784 28.971 1.00 39.91 84 GLY A O 1
ATOM 642 N N . LEU A 1 85 ? -8.028 -5.717 27.715 1.00 43.75 85 LEU A N 1
ATOM 643 C CA . LEU A 1 85 ? -8.695 -6.025 26.445 1.00 43.75 85 LEU A CA 1
ATOM 644 C C . LEU A 1 85 ? -9.017 -7.526 26.296 1.00 43.75 85 LEU A C 1
ATOM 646 O O . LEU A 1 85 ? -9.772 -7.908 25.412 1.00 43.75 85 LEU A O 1
ATOM 650 N N . LEU A 1 86 ? -8.481 -8.370 27.187 1.00 39.66 86 LEU A N 1
ATOM 651 C CA . LEU A 1 86 ? -8.725 -9.815 27.226 1.00 39.66 86 LEU A CA 1
ATOM 652 C C . LEU A 1 86 ? -9.979 -10.193 28.047 1.00 39.66 86 LEU A C 1
ATOM 654 O O . LEU A 1 86 ? -10.434 -11.332 28.000 1.00 39.66 86 LEU A O 1
ATOM 658 N N . LEU A 1 87 ? -10.558 -9.255 28.804 1.00 38.16 87 LEU A N 1
ATOM 659 C CA . LEU A 1 87 ? -11.616 -9.540 29.785 1.00 38.16 87 LEU A CA 1
ATOM 660 C C . LEU A 1 87 ? -13.045 -9.601 29.221 1.00 38.16 87 LEU A C 1
ATOM 662 O O . LEU A 1 87 ? -13.957 -9.940 29.968 1.00 38.16 87 LEU A O 1
ATOM 666 N N . LEU A 1 88 ? -13.259 -9.355 27.924 1.00 40.88 88 LEU A N 1
ATOM 667 C CA . LEU A 1 88 ? -14.569 -9.578 27.287 1.00 40.88 88 LEU A CA 1
ATOM 668 C C . LEU A 1 88 ? -14.737 -10.992 26.696 1.00 40.88 88 LEU A C 1
ATOM 670 O O . LEU A 1 88 ? -15.827 -11.328 26.252 1.00 40.88 88 LEU A O 1
ATOM 674 N N . ALA A 1 89 ? -13.709 -11.848 26.764 1.00 37.84 89 ALA A N 1
ATOM 675 C CA . ALA A 1 89 ? -13.752 -13.223 26.250 1.00 37.84 89 ALA A CA 1
ATOM 676 C C . ALA A 1 89 ? -13.715 -14.312 27.345 1.00 37.84 89 ALA A C 1
ATOM 678 O O . ALA A 1 89 ? -13.282 -15.435 27.092 1.00 37.84 89 ALA A O 1
ATOM 679 N N . VAL A 1 90 ? -14.149 -14.022 28.578 1.00 36.66 90 VAL A N 1
ATOM 680 C CA . VAL A 1 90 ? -14.223 -15.046 29.637 1.00 36.66 90 VAL A CA 1
ATOM 681 C C . VAL A 1 90 ? -15.596 -15.048 30.292 1.00 36.66 90 VAL A C 1
ATOM 683 O O . VAL A 1 90 ? -15.801 -14.481 31.359 1.00 36.66 90 VAL A O 1
ATOM 686 N N . SER A 1 91 ? -16.541 -15.732 29.650 1.00 38.38 91 SER A N 1
ATOM 687 C CA . SER A 1 91 ? -17.642 -16.445 30.315 1.00 38.38 91 SER A CA 1
ATOM 688 C C . SER A 1 91 ? -18.220 -17.515 29.385 1.00 38.38 91 SER A C 1
ATOM 690 O O . SER A 1 91 ? -19.403 -17.516 29.084 1.00 38.38 91 SER A O 1
ATOM 692 N N . THR A 1 92 ? -17.368 -18.396 28.864 1.00 38.41 92 THR A N 1
ATOM 693 C CA . THR A 1 92 ? -17.581 -19.850 28.705 1.00 38.41 92 THR A CA 1
ATOM 694 C C . THR A 1 92 ? -16.431 -20.404 27.871 1.00 38.41 92 THR A C 1
ATOM 696 O O . THR A 1 92 ? -16.042 -19.863 26.843 1.00 38.41 92 THR A O 1
ATOM 699 N N . ALA A 1 93 ? -15.794 -21.437 28.406 1.00 42.03 93 ALA A N 1
ATOM 700 C CA . ALA A 1 93 ? -14.553 -21.985 27.903 1.00 42.03 93 ALA A CA 1
ATOM 701 C C . ALA A 1 93 ? -14.761 -22.745 26.589 1.00 42.03 93 ALA A C 1
ATOM 703 O O . ALA A 1 93 ? -15.382 -23.797 26.606 1.00 42.03 93 ALA A O 1
ATOM 704 N N . HIS A 1 94 ? -14.120 -22.296 25.513 1.00 33.75 94 HIS A N 1
ATOM 705 C CA . HIS A 1 94 ? -13.424 -23.186 24.588 1.00 33.75 94 HIS A CA 1
ATOM 706 C C . HIS A 1 94 ? -12.135 -22.497 24.150 1.00 33.75 94 HIS A C 1
ATOM 708 O O . HIS A 1 94 ? -12.128 -21.566 23.351 1.00 33.75 94 HIS A O 1
ATOM 714 N N . ALA A 1 95 ? -11.029 -22.954 24.734 1.00 42.91 95 ALA A N 1
ATOM 715 C CA . ALA A 1 95 ? -9.688 -22.609 24.307 1.00 42.91 95 ALA A CA 1
ATOM 716 C C . ALA A 1 95 ? -9.468 -23.137 22.882 1.00 42.91 95 ALA A C 1
ATOM 718 O O . ALA A 1 95 ? -9.012 -24.262 22.692 1.00 42.91 95 ALA A O 1
ATOM 719 N N . SER A 1 96 ? -9.794 -22.328 21.878 1.00 40.25 96 SER A N 1
ATOM 720 C CA . SER A 1 96 ? -9.190 -22.470 20.560 1.00 40.25 96 SER A CA 1
ATOM 721 C C . SER A 1 96 ? -7.837 -21.783 20.635 1.00 40.25 96 SER A C 1
ATOM 723 O O . SER A 1 96 ? -7.743 -20.601 20.960 1.00 40.25 96 SER A O 1
ATOM 725 N N . SER A 1 97 ? -6.774 -22.552 20.421 1.00 44.31 97 SER A N 1
ATOM 726 C CA . SER A 1 97 ? -5.403 -22.059 20.370 1.00 44.31 97 SER A CA 1
ATOM 727 C C . SER A 1 97 ? -5.331 -20.817 19.483 1.00 44.31 97 SER A C 1
ATOM 729 O O . SER A 1 97 ? -5.497 -20.918 18.266 1.00 44.31 97 SER A O 1
ATOM 731 N N . VAL A 1 98 ? -5.064 -19.656 20.085 1.00 34.28 98 VAL A N 1
ATOM 732 C CA . VAL A 1 98 ? -4.602 -18.480 19.350 1.00 34.28 98 VAL A CA 1
ATOM 733 C C . VAL A 1 98 ? -3.275 -18.901 18.737 1.00 34.28 98 VAL A C 1
ATOM 735 O O . VAL A 1 98 ? -2.243 -18.912 19.408 1.00 34.28 98 VAL A O 1
ATOM 738 N N . HIS A 1 99 ? -3.301 -19.334 17.475 1.00 38.50 99 HIS A N 1
ATOM 739 C CA . HIS A 1 99 ? -2.084 -19.422 16.691 1.00 38.50 99 HIS A CA 1
ATOM 740 C C . HIS A 1 99 ? -1.458 -18.037 16.772 1.00 38.50 99 HIS A C 1
ATOM 742 O O . HIS A 1 99 ? -2.075 -17.055 16.353 1.00 38.50 99 HIS A O 1
ATOM 748 N N . ALA A 1 100 ? -0.270 -17.951 17.372 1.00 40.00 100 ALA A N 1
ATOM 749 C CA . ALA A 1 100 ? 0.544 -16.758 17.291 1.00 40.00 100 ALA A CA 1
ATOM 750 C C . ALA A 1 100 ? 0.671 -16.433 15.802 1.00 40.00 100 ALA A C 1
ATOM 752 O O . ALA A 1 100 ? 1.353 -17.139 15.059 1.00 40.00 100 ALA A O 1
ATOM 753 N N . ARG A 1 101 ? -0.071 -15.421 15.347 1.00 45.72 101 ARG A N 1
ATOM 754 C CA . ARG A 1 101 ? 0.134 -14.864 14.022 1.00 45.72 101 ARG A CA 1
ATOM 755 C C . ARG A 1 101 ? 1.529 -14.274 14.094 1.00 45.72 101 ARG A C 1
ATOM 757 O O . ARG A 1 101 ? 1.773 -13.363 14.885 1.00 45.72 101 ARG A O 1
ATOM 764 N N . GLU A 1 102 ? 2.436 -14.878 13.338 1.00 49.56 102 GLU A N 1
ATOM 765 C CA . GLU A 1 102 ? 3.753 -14.337 13.039 1.00 49.56 102 GLU A CA 1
ATOM 766 C C . GLU A 1 102 ? 3.596 -12.834 12.821 1.00 49.56 102 GLU A C 1
ATOM 768 O O . GLU A 1 102 ? 2.677 -12.414 12.108 1.00 49.56 102 GLU A O 1
ATOM 773 N N . ALA A 1 103 ? 4.404 -12.035 13.524 1.00 45.59 103 ALA A N 1
ATOM 774 C CA . ALA A 1 103 ? 4.334 -10.587 13.447 1.00 45.59 103 ALA A CA 1
ATOM 775 C C . ALA A 1 103 ? 4.296 -10.192 11.969 1.00 45.59 103 ALA A C 1
ATOM 777 O O . ALA A 1 103 ? 5.267 -10.412 11.244 1.00 45.59 103 ALA A O 1
ATOM 778 N N . LEU A 1 104 ? 3.149 -9.661 11.526 1.00 46.59 104 LEU A N 1
ATOM 779 C CA . LEU A 1 104 ? 3.022 -9.032 10.219 1.00 46.59 104 LEU A CA 1
ATOM 780 C C . LEU A 1 104 ? 4.193 -8.051 10.136 1.00 46.59 104 LEU A C 1
ATOM 782 O O . LEU A 1 104 ? 4.275 -7.172 11.003 1.00 46.59 104 LEU A O 1
ATOM 786 N N . PRO A 1 105 ? 5.147 -8.245 9.206 1.00 52.75 105 PRO A N 1
ATOM 787 C CA . PRO A 1 105 ? 6.319 -7.399 9.159 1.00 52.75 105 PRO A CA 1
ATOM 788 C C . PRO A 1 105 ? 5.836 -5.960 9.055 1.00 52.75 105 PRO A C 1
ATOM 790 O O . PRO A 1 105 ? 4.933 -5.651 8.273 1.00 52.75 105 PRO A O 1
ATOM 793 N N . ALA A 1 106 ? 6.403 -5.116 9.912 1.00 50.81 106 ALA A N 1
ATOM 794 C CA . ALA A 1 106 ? 6.161 -3.691 9.900 1.00 50.81 106 ALA A CA 1
ATOM 795 C C . ALA A 1 106 ? 6.233 -3.168 8.457 1.00 50.81 106 ALA A C 1
ATOM 797 O O . ALA A 1 106 ? 7.158 -3.519 7.720 1.00 50.81 106 ALA A O 1
ATOM 798 N N . GLU A 1 107 ? 5.263 -2.308 8.130 1.00 48.16 107 GLU A N 1
ATOM 799 C CA . GLU A 1 107 ? 5.095 -1.523 6.901 1.00 48.16 107 GLU A CA 1
ATOM 800 C C . GLU A 1 107 ? 4.140 -2.111 5.835 1.00 48.16 107 GLU A C 1
ATOM 802 O O . GLU A 1 107 ? 4.561 -2.574 4.778 1.00 48.16 107 GLU A O 1
ATOM 807 N N . LEU A 1 108 ? 2.832 -1.856 5.991 1.00 44.22 108 LEU A N 1
ATOM 808 C CA . LEU A 1 108 ? 2.041 -1.347 4.854 1.00 44.22 108 LEU A CA 1
ATOM 809 C C . LEU A 1 108 ? 2.346 0.148 4.655 1.00 44.22 108 LEU A C 1
ATOM 811 O O . LEU A 1 108 ? 1.452 0.985 4.573 1.00 44.22 108 LEU A O 1
ATOM 815 N N . SER A 1 109 ? 3.626 0.506 4.589 1.00 46.53 109 SER A N 1
ATOM 816 C CA . SER A 1 109 ? 4.004 1.724 3.896 1.00 46.53 109 SER A CA 1
ATOM 817 C C . SER A 1 109 ? 3.940 1.381 2.428 1.00 46.53 109 SER A C 1
ATOM 819 O O . SER A 1 109 ? 4.542 0.400 1.979 1.00 46.53 109 SER A O 1
ATOM 821 N N . ALA A 1 110 ? 3.168 2.153 1.670 1.00 48.59 110 ALA A N 1
ATOM 822 C CA . ALA A 1 110 ? 3.315 2.138 0.232 1.00 48.59 110 ALA A CA 1
ATOM 823 C C . ALA A 1 110 ? 4.805 2.359 -0.048 1.00 48.59 110 ALA A C 1
ATOM 825 O O . ALA A 1 110 ? 5.312 3.466 0.131 1.00 48.59 110 ALA A O 1
ATOM 826 N N . ARG A 1 111 ? 5.535 1.312 -0.457 1.00 57.47 111 ARG A N 1
ATOM 827 C CA . ARG A 1 111 ? 6.863 1.508 -1.031 1.00 57.47 111 ARG A CA 1
ATOM 828 C C . ARG A 1 111 ? 6.621 2.323 -2.284 1.00 57.47 111 ARG A C 1
ATOM 830 O O . ARG A 1 111 ? 6.217 1.773 -3.306 1.00 57.47 111 ARG A O 1
ATOM 837 N N . ALA A 1 112 ? 6.779 3.639 -2.168 1.00 69.88 112 ALA A N 1
ATOM 838 C CA . ALA A 1 112 ? 6.606 4.554 -3.273 1.00 69.88 112 ALA A CA 1
ATOM 839 C C . ALA A 1 112 ? 7.593 4.124 -4.353 1.00 69.88 112 ALA A C 1
ATOM 841 O O . ALA A 1 112 ? 8.810 4.272 -4.232 1.00 69.88 112 ALA A O 1
ATOM 842 N N . CYS A 1 113 ? 7.051 3.496 -5.385 1.00 87.44 113 CYS A N 1
ATOM 843 C CA . CYS A 1 113 ? 7.826 3.047 -6.511 1.00 87.44 113 CYS A CA 1
ATOM 844 C C . CYS A 1 113 ? 8.358 4.300 -7.212 1.00 87.44 113 CYS A C 1
ATOM 846 O O . CYS A 1 113 ? 7.590 5.153 -7.653 1.00 87.44 113 CYS A O 1
ATOM 848 N N . THR A 1 114 ? 9.677 4.463 -7.264 1.00 92.69 114 THR A N 1
ATOM 849 C CA . THR A 1 114 ? 10.297 5.685 -7.777 1.00 92.69 114 THR A CA 1
ATOM 850 C C . THR A 1 114 ? 10.378 5.618 -9.295 1.00 92.69 114 THR A C 1
ATOM 852 O O . THR A 1 114 ? 11.080 4.768 -9.851 1.00 92.69 114 THR A O 1
ATOM 855 N N . TYR A 1 115 ? 9.693 6.532 -9.982 1.00 92.75 115 TYR A N 1
ATOM 856 C CA . TYR A 1 115 ? 9.805 6.705 -11.430 1.00 92.75 115 TYR A CA 1
ATOM 857 C C . TYR A 1 115 ? 11.153 7.343 -11.773 1.00 92.75 115 TYR A C 1
ATOM 859 O O . TYR A 1 115 ? 11.280 8.550 -11.947 1.00 92.75 115 TYR A O 1
ATOM 867 N N . ASN A 1 116 ? 12.191 6.513 -11.855 1.00 91.75 116 ASN A N 1
ATOM 868 C CA . ASN A 1 116 ? 13.554 6.944 -12.158 1.00 91.75 116 ASN A CA 1
ATOM 869 C C . ASN A 1 116 ? 13.861 6.950 -13.667 1.00 91.75 116 ASN A C 1
ATOM 871 O O . ASN A 1 116 ? 15.015 7.144 -14.051 1.00 91.75 116 ASN A O 1
ATOM 875 N N . GLY A 1 117 ? 12.863 6.717 -14.526 1.00 94.88 117 GLY A N 1
ATOM 876 C CA . GLY A 1 117 ? 13.040 6.579 -15.974 1.00 94.88 117 GLY A CA 1
ATOM 877 C C . GLY A 1 117 ? 13.594 5.218 -16.407 1.00 94.88 117 GLY A C 1
ATOM 878 O O . GLY A 1 117 ? 14.243 5.128 -17.449 1.00 94.88 117 GLY A O 1
ATOM 879 N N . CYS A 1 118 ? 13.405 4.168 -15.604 1.00 96.94 118 CYS A N 1
ATOM 880 C CA . CYS A 1 118 ? 13.670 2.806 -16.051 1.00 96.94 118 CYS A CA 1
ATOM 881 C C . CYS A 1 118 ? 12.715 2.411 -17.192 1.00 96.94 118 CYS A C 1
ATOM 883 O O . CYS A 1 118 ? 11.645 2.999 -17.371 1.00 96.94 118 CYS A O 1
ATOM 885 N N . GLN A 1 119 ? 13.098 1.388 -17.957 1.00 97.81 119 GLN A N 1
ATOM 886 C CA . GLN A 1 119 ? 12.238 0.800 -18.986 1.00 97.81 119 GLN A CA 1
ATOM 887 C C . GLN A 1 119 ? 12.330 -0.719 -18.938 1.00 97.81 119 GLN A C 1
ATO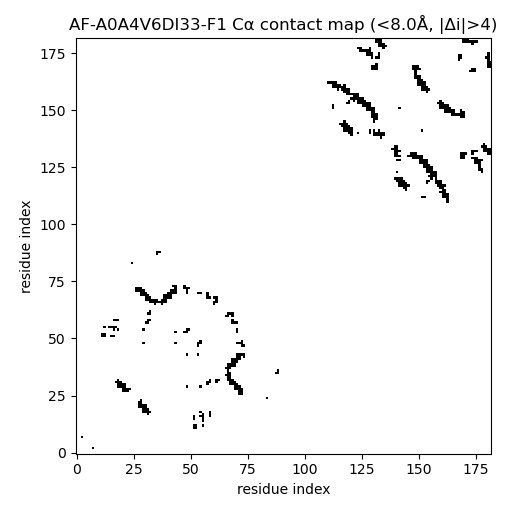M 889 O O . GLN A 1 119 ? 13.436 -1.268 -18.916 1.00 97.81 119 GLN A O 1
ATOM 894 N N . CYS A 1 120 ? 11.182 -1.387 -18.970 1.00 97.44 120 CYS A N 1
ATOM 895 C CA . CYS A 1 120 ? 11.080 -2.834 -19.097 1.00 97.44 120 CYS A CA 1
ATOM 896 C C . CYS A 1 120 ? 10.886 -3.260 -20.557 1.00 97.44 120 CYS A C 1
ATOM 898 O O . CYS A 1 120 ? 10.608 -2.449 -21.447 1.00 97.44 120 CYS A O 1
ATOM 900 N N . VAL A 1 121 ? 11.074 -4.549 -20.831 1.00 96.50 121 VAL A N 1
ATOM 901 C CA . VAL A 1 121 ? 10.667 -5.157 -22.104 1.00 96.50 121 VAL A CA 1
ATOM 902 C C . VAL A 1 121 ? 9.156 -4.956 -22.282 1.00 96.50 121 VAL A C 1
ATOM 904 O O . VAL A 1 121 ? 8.379 -5.156 -21.351 1.00 96.50 121 VAL A O 1
ATOM 907 N N . SER A 1 122 ? 8.737 -4.509 -23.464 1.00 95.62 122 SER A N 1
ATOM 908 C CA . SER A 1 122 ? 7.318 -4.340 -23.789 1.00 95.62 122 SER A CA 1
ATOM 909 C C . SER A 1 122 ? 6.668 -5.707 -24.012 1.00 95.62 122 SER A C 1
ATOM 911 O O . SER A 1 122 ? 7.315 -6.625 -24.510 1.00 95.62 122 SER A O 1
ATOM 913 N N . GLY A 1 123 ? 5.395 -5.845 -23.648 1.00 93.06 123 GLY A N 1
ATOM 914 C CA . GLY A 1 123 ? 4.667 -7.115 -23.703 1.00 93.06 123 GLY A CA 1
ATOM 915 C C . GLY A 1 123 ? 4.915 -8.038 -22.506 1.00 93.06 123 GLY A C 1
ATOM 916 O O . GLY A 1 123 ? 4.441 -9.171 -22.513 1.00 93.06 123 GLY A O 1
ATOM 917 N N . LEU A 1 124 ? 5.632 -7.578 -21.474 1.00 94.19 124 LEU A N 1
ATOM 918 C CA . LEU A 1 124 ? 5.736 -8.320 -20.220 1.00 94.19 124 LEU A CA 1
ATOM 919 C C . LEU A 1 124 ? 4.401 -8.371 -19.480 1.00 94.19 124 LEU A C 1
ATOM 921 O O . LEU A 1 124 ? 3.627 -7.411 -19.485 1.00 94.19 124 LEU A O 1
ATOM 925 N N . THR A 1 125 ? 4.171 -9.484 -18.784 1.00 94.94 125 THR A N 1
ATOM 926 C CA . THR A 1 125 ? 3.108 -9.582 -17.786 1.00 94.94 125 THR A CA 1
ATOM 927 C C . THR A 1 125 ? 3.33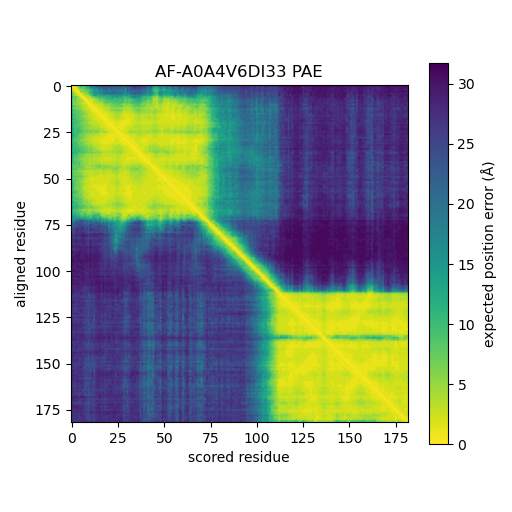0 -8.506 -16.732 1.00 94.94 125 THR A C 1
ATOM 929 O O . THR A 1 125 ? 4.433 -8.369 -16.210 1.00 94.94 125 THR A O 1
ATOM 932 N N . GLN A 1 126 ? 2.290 -7.745 -16.402 1.00 96.06 126 GLN A N 1
ATOM 933 C CA . GLN A 1 126 ? 2.408 -6.728 -15.365 1.00 96.06 126 GLN A CA 1
ATOM 934 C C . GLN A 1 126 ? 2.808 -7.355 -14.023 1.00 96.06 126 GLN A C 1
ATOM 936 O O . GLN A 1 126 ? 2.257 -8.389 -13.626 1.00 96.06 126 GLN A O 1
ATOM 941 N N . GLY A 1 127 ? 3.739 -6.715 -13.322 1.00 95.62 127 GLY A N 1
ATOM 942 C CA . GLY A 1 127 ? 4.105 -7.081 -11.962 1.00 95.62 127 GLY A CA 1
ATOM 943 C C . GLY A 1 127 ? 5.553 -6.765 -11.613 1.00 95.62 127 GLY A C 1
ATOM 944 O O . GLY A 1 127 ? 6.283 -6.094 -12.348 1.00 95.62 127 GLY A O 1
ATOM 945 N N . VAL A 1 128 ? 5.977 -7.321 -10.477 1.00 96.69 128 VAL A N 1
ATOM 946 C CA . VAL A 1 128 ? 7.312 -7.104 -9.922 1.00 96.69 128 VAL A CA 1
ATOM 947 C C . VAL A 1 128 ? 8.352 -8.012 -10.583 1.00 96.69 128 VAL A C 1
ATOM 949 O O . VAL A 1 128 ? 8.179 -9.230 -10.672 1.00 96.69 128 VAL A O 1
ATOM 952 N N . TYR A 1 129 ? 9.468 -7.411 -10.984 1.00 97.50 129 TYR A N 1
ATOM 953 C CA . TYR A 1 129 ? 10.653 -8.086 -11.500 1.00 97.50 129 TYR A CA 1
ATOM 954 C C . TYR A 1 129 ? 11.903 -7.587 -10.775 1.00 97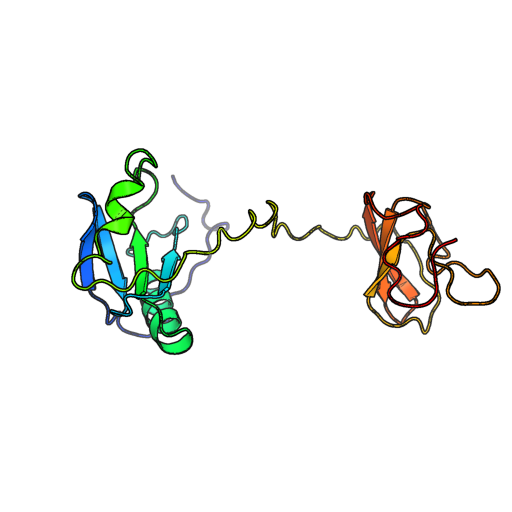.50 129 TYR A C 1
ATOM 956 O O . TYR A 1 129 ? 12.154 -6.383 -10.689 1.00 97.50 129 TYR A O 1
ATOM 964 N N . CYS A 1 130 ? 12.736 -8.507 -10.300 1.00 97.75 130 CYS A N 1
ATOM 965 C CA . CYS A 1 130 ? 14.104 -8.184 -9.913 1.00 97.75 130 CYS A CA 1
ATOM 966 C C . CYS A 1 130 ? 14.976 -7.825 -11.125 1.00 97.75 130 CYS A C 1
ATOM 968 O O . CYS A 1 130 ? 14.783 -8.308 -12.242 1.00 97.75 130 CYS A O 1
ATOM 970 N N . GLY A 1 131 ? 16.015 -7.022 -10.898 1.00 97.31 131 GLY A N 1
ATOM 971 C CA . GLY A 1 131 ? 16.953 -6.620 -11.944 1.00 97.31 131 GLY A CA 1
ATOM 972 C C . GLY A 1 131 ? 17.771 -7.765 -12.545 1.00 97.31 131 GLY A C 1
ATOM 973 O O . GLY A 1 131 ? 18.375 -7.578 -13.601 1.00 97.31 131 GLY A O 1
ATOM 974 N N . ASN A 1 132 ? 17.801 -8.944 -11.920 1.00 97.38 132 ASN A N 1
ATOM 975 C CA . ASN A 1 132 ? 18.405 -10.154 -12.476 1.00 97.38 132 ASN A CA 1
ATOM 976 C C . ASN A 1 132 ? 17.406 -11.105 -13.161 1.00 97.38 132 ASN A C 1
ATOM 978 O O . ASN A 1 132 ? 17.803 -12.188 -13.577 1.00 97.38 132 ASN A O 1
ATOM 982 N N . CYS A 1 133 ? 16.141 -10.709 -13.325 1.00 97.75 133 CYS A N 1
ATOM 983 C CA . CYS A 1 133 ? 15.157 -11.503 -14.058 1.00 97.75 133 CYS A CA 1
ATOM 984 C C . CYS A 1 133 ? 15.421 -11.489 -15.565 1.00 97.75 133 CYS A C 1
ATOM 986 O O . CYS A 1 133 ? 15.546 -10.420 -16.170 1.00 97.75 133 CYS A O 1
ATOM 988 N N . VAL A 1 134 ? 15.434 -12.675 -16.170 1.00 96.50 134 VAL A N 1
ATOM 989 C CA . VAL A 1 134 ? 15.572 -12.913 -17.609 1.00 96.50 134 VAL A CA 1
ATOM 990 C C . VAL A 1 134 ? 14.276 -13.509 -18.151 1.00 96.50 134 VAL A C 1
ATOM 992 O O . VAL A 1 134 ? 13.775 -14.501 -17.630 1.00 96.50 134 VAL A O 1
ATOM 995 N N . VAL A 1 135 ? 13.736 -12.902 -19.208 1.00 94.00 135 VAL A N 1
ATOM 996 C CA . VAL A 1 135 ? 12.390 -13.179 -19.755 1.00 94.00 135 VAL A CA 1
ATOM 997 C C . VAL A 1 135 ? 12.413 -13.869 -21.125 1.00 94.00 135 VAL A C 1
ATOM 999 O O . VAL A 1 135 ? 11.364 -14.119 -21.707 1.00 94.00 135 VAL A O 1
ATOM 1002 N N . GLY A 1 136 ? 13.600 -14.210 -21.633 1.00 86.38 136 GLY A N 1
ATOM 1003 C CA . GLY A 1 136 ? 13.787 -14.996 -22.857 1.00 86.38 136 GLY A CA 1
ATOM 1004 C C . GLY A 1 136 ? 15.157 -14.761 -23.495 1.00 86.38 136 GLY A C 1
ATOM 1005 O O . GLY A 1 136 ? 15.628 -13.629 -23.519 1.00 86.38 136 GLY A O 1
ATOM 1006 N N . ALA A 1 137 ? 15.813 -15.819 -23.989 1.00 84.19 137 ALA A N 1
ATOM 1007 C CA . ALA A 1 137 ? 17.093 -15.770 -24.721 1.00 84.19 137 ALA A CA 1
ATOM 1008 C C . ALA A 1 137 ? 18.182 -14.851 -24.105 1.00 84.19 137 ALA A C 1
ATOM 1010 O O . ALA A 1 137 ? 18.900 -14.162 -24.822 1.00 84.19 137 ALA A O 1
ATOM 1011 N N . GLY A 1 138 ? 18.284 -14.793 -22.769 1.00 86.75 138 GLY A N 1
ATOM 1012 C CA . GLY A 1 138 ? 19.247 -13.925 -22.067 1.00 86.75 138 GLY A CA 1
ATOM 1013 C C . GLY A 1 138 ? 18.828 -12.453 -21.917 1.00 86.75 138 GLY A C 1
ATOM 1014 O O . GLY A 1 138 ? 19.570 -11.655 -21.350 1.00 86.75 138 GLY A O 1
ATOM 1015 N N . THR A 1 139 ? 17.634 -12.080 -22.377 1.00 94.56 139 THR A N 1
ATOM 1016 C CA . THR A 1 139 ? 17.090 -10.721 -22.271 1.00 94.56 139 THR A CA 1
ATOM 1017 C C . THR A 1 139 ? 16.599 -10.442 -20.856 1.00 94.56 139 THR A C 1
ATOM 1019 O O . THR A 1 139 ? 15.679 -11.103 -20.369 1.00 94.56 139 THR A O 1
ATOM 1022 N N . TYR A 1 140 ? 17.173 -9.430 -20.206 1.00 96.94 140 TYR A N 1
ATOM 1023 C CA . TYR A 1 140 ? 16.709 -8.970 -18.899 1.00 96.94 140 TYR A CA 1
ATOM 1024 C C . TYR A 1 140 ? 15.364 -8.245 -18.992 1.00 96.94 140 TYR A C 1
ATOM 1026 O O . TYR A 1 140 ? 15.132 -7.467 -19.917 1.00 96.94 140 TYR A O 1
ATOM 1034 N N . ALA A 1 141 ? 14.504 -8.455 -17.994 1.00 97.31 141 ALA A N 1
ATOM 1035 C CA . ALA A 1 141 ? 13.187 -7.825 -17.913 1.00 97.31 141 ALA A CA 1
ATOM 1036 C C . ALA A 1 141 ? 13.272 -6.287 -17.918 1.00 97.31 141 ALA A C 1
ATOM 1038 O O . ALA A 1 141 ? 12.474 -5.627 -18.581 1.00 97.31 141 ALA A O 1
ATOM 1039 N N . ILE A 1 142 ? 14.271 -5.720 -17.230 1.00 97.81 142 ILE A N 1
ATOM 1040 C CA . ILE A 1 142 ? 14.563 -4.284 -17.209 1.00 97.81 142 ILE A CA 1
ATOM 1041 C C . ILE A 1 142 ? 15.696 -4.005 -18.202 1.00 97.81 142 ILE A C 1
ATOM 1043 O O . ILE A 1 142 ? 16.803 -4.517 -18.042 1.00 97.81 142 ILE A O 1
ATOM 1047 N N . LYS A 1 143 ? 15.436 -3.159 -19.200 1.00 95.81 143 LYS A N 1
ATOM 1048 C CA . LYS A 1 143 ? 16.398 -2.767 -20.244 1.00 95.81 143 LYS A CA 1
ATOM 1049 C C . LYS A 1 143 ? 17.184 -1.507 -19.879 1.00 95.81 143 LYS A C 1
ATOM 1051 O O . LYS A 1 143 ? 18.376 -1.426 -20.154 1.00 95.81 143 LYS A O 1
ATOM 1056 N N . THR A 1 144 ? 16.530 -0.543 -19.229 1.00 97.19 144 THR A N 1
ATOM 1057 C CA . THR A 1 144 ? 17.104 0.781 -18.925 1.00 97.19 144 THR A CA 1
ATOM 1058 C C . THR A 1 144 ? 17.153 1.005 -17.417 1.00 97.19 144 THR A C 1
ATOM 1060 O O . THR A 1 144 ? 16.173 0.733 -16.727 1.00 97.19 144 THR A O 1
ATOM 1063 N N . LYS A 1 145 ? 18.285 1.512 -16.900 1.00 96.50 145 LYS A N 1
ATOM 1064 C CA . LYS A 1 145 ? 18.543 1.729 -15.456 1.00 96.50 145 LYS A CA 1
ATOM 1065 C C . LYS A 1 145 ? 18.360 0.470 -14.590 1.00 96.50 145 LYS A C 1
ATOM 1067 O O . LYS A 1 145 ? 17.968 0.545 -13.426 1.00 96.50 145 LYS A O 1
ATOM 1072 N N . ARG A 1 146 ? 18.674 -0.696 -15.164 1.00 96.25 146 ARG A N 1
ATOM 1073 C CA . ARG A 1 146 ? 18.687 -1.985 -14.466 1.00 96.25 146 ARG A CA 1
ATOM 1074 C C . ARG A 1 146 ? 19.779 -2.004 -13.400 1.00 96.25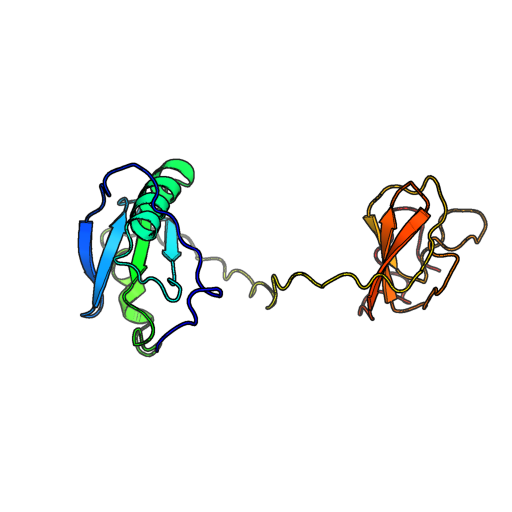 146 ARG A C 1
ATOM 1076 O O . ARG A 1 146 ? 20.941 -1.748 -13.702 1.00 96.25 146 ARG A O 1
ATOM 1083 N N . VAL A 1 147 ? 19.416 -2.415 -12.190 1.00 97.06 147 VAL A N 1
ATOM 1084 C CA . VAL A 1 147 ? 20.365 -2.745 -11.120 1.00 97.06 147 VAL A CA 1
ATOM 1085 C C . VAL A 1 147 ? 20.044 -4.146 -10.626 1.00 97.06 147 VAL A C 1
ATOM 1087 O O . VAL A 1 147 ? 18.903 -4.416 -10.263 1.00 97.06 147 VAL A O 1
ATOM 1090 N N . ARG A 1 148 ? 21.037 -5.043 -10.633 1.00 96.75 148 ARG A N 1
ATOM 1091 C CA . ARG A 1 148 ? 20.860 -6.489 -10.396 1.00 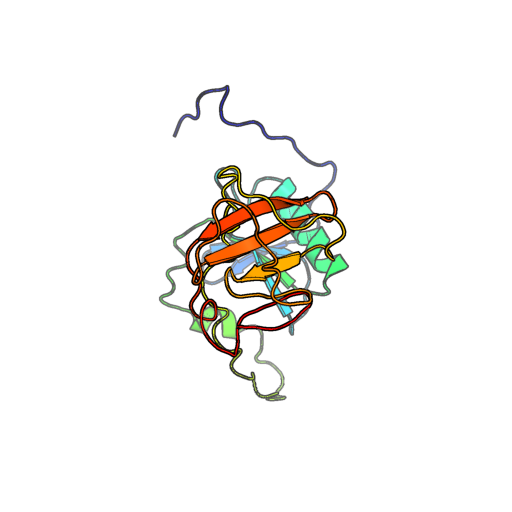96.75 148 ARG A CA 1
ATOM 1092 C C . ARG A 1 148 ? 20.068 -6.806 -9.118 1.00 96.75 148 ARG A C 1
ATOM 1094 O O . ARG A 1 148 ? 19.230 -7.698 -9.135 1.00 96.75 148 ARG A O 1
ATOM 1101 N N . THR A 1 149 ? 20.326 -6.066 -8.044 1.00 96.56 149 THR A N 1
ATOM 1102 C CA . THR A 1 149 ? 19.788 -6.285 -6.690 1.00 96.56 149 THR A CA 1
ATOM 1103 C C . THR A 1 149 ? 18.535 -5.461 -6.377 1.00 96.56 149 THR A C 1
ATOM 1105 O O . THR A 1 149 ? 18.096 -5.410 -5.230 1.00 96.56 149 THR A O 1
ATOM 1108 N N . HIS A 1 150 ? 17.957 -4.783 -7.371 1.00 96.38 150 HIS A N 1
ATOM 1109 C CA . HIS A 1 150 ? 16.773 -3.947 -7.180 1.00 96.38 150 HIS A CA 1
ATOM 1110 C C . HIS A 1 150 ? 15.509 -4.633 -7.687 1.00 96.38 150 HIS A C 1
ATOM 1112 O O . HIS A 1 150 ? 15.555 -5.378 -8.666 1.00 96.38 150 HIS A O 1
ATOM 1118 N N . ALA A 1 151 ? 14.380 -4.322 -7.054 1.00 97.31 151 ALA A N 1
ATOM 1119 C CA . ALA A 1 151 ? 13.052 -4.684 -7.529 1.00 97.31 151 ALA A CA 1
ATOM 1120 C C . ALA A 1 151 ? 12.430 -3.529 -8.332 1.00 97.31 151 ALA A C 1
ATOM 1122 O O . ALA A 1 151 ? 12.597 -2.349 -8.000 1.00 97.31 151 ALA A O 1
ATOM 1123 N N . PHE A 1 152 ? 11.699 -3.874 -9.386 1.00 97.06 152 PHE A N 1
ATOM 1124 C CA . PHE A 1 152 ? 11.025 -2.942 -10.285 1.00 97.06 152 PHE A CA 1
ATOM 1125 C C . PHE A 1 152 ? 9.589 -3.401 -10.529 1.00 97.06 152 PHE A C 1
ATOM 1127 O O . PHE A 1 152 ? 9.348 -4.599 -10.648 1.00 97.06 152 PHE A O 1
ATOM 1134 N N . GLU A 1 153 ? 8.655 -2.463 -10.640 1.00 96.81 153 GLU A N 1
ATOM 1135 C CA . GLU A 1 153 ? 7.301 -2.730 -11.139 1.00 96.81 153 GLU A CA 1
ATOM 1136 C C . GLU A 1 153 ? 7.281 -2.468 -12.645 1.00 96.81 153 GLU A C 1
ATOM 1138 O O . GLU A 1 153 ? 7.531 -1.338 -13.070 1.00 96.81 153 GLU A O 1
ATOM 1143 N N . CYS A 1 154 ? 7.009 -3.492 -13.453 1.00 97.25 154 CYS A N 1
ATOM 1144 C CA . CYS A 1 154 ? 6.948 -3.380 -14.909 1.00 97.25 154 CYS A CA 1
ATOM 1145 C C . CYS A 1 154 ? 5.498 -3.363 -15.398 1.00 97.25 154 CYS A C 1
ATOM 1147 O O . CYS A 1 154 ? 4.688 -4.211 -15.030 1.00 97.25 154 CYS A O 1
ATOM 1149 N N . SER A 1 155 ? 5.199 -2.444 -16.315 1.00 95.88 155 SER A N 1
ATOM 1150 C CA . SER A 1 155 ? 3.942 -2.424 -17.067 1.00 95.88 155 SER A CA 1
ATOM 1151 C C . SER A 1 155 ? 4.081 -3.134 -18.424 1.00 95.88 155 SER A C 1
ATOM 1153 O O . SER A 1 155 ? 5.176 -3.138 -18.998 1.00 95.88 155 SER A O 1
ATOM 1155 N N . PRO A 1 156 ? 2.981 -3.638 -19.019 1.00 96.56 156 PRO A N 1
ATOM 1156 C CA . PRO A 1 156 ? 3.008 -4.235 -20.358 1.00 96.56 156 PRO A CA 1
ATOM 1157 C C . PRO A 1 156 ? 3.474 -3.263 -21.453 1.00 96.56 156 PRO A C 1
ATOM 1159 O O . PRO A 1 156 ? 4.051 -3.681 -22.454 1.00 96.56 156 PRO A O 1
ATOM 1162 N N . GLY A 1 157 ? 3.288 -1.953 -21.251 1.00 95.19 157 GLY A N 1
ATOM 1163 C CA . GLY A 1 157 ? 3.770 -0.906 -22.159 1.00 95.19 157 GLY A CA 1
ATOM 1164 C C . GLY A 1 157 ? 5.290 -0.690 -22.130 1.00 95.19 157 GLY A C 1
ATOM 1165 O O . GLY A 1 157 ? 5.814 0.063 -22.945 1.00 95.19 157 GLY A O 1
ATOM 1166 N N . GLY A 1 158 ? 6.017 -1.341 -21.215 1.00 95.81 158 GLY A N 1
ATOM 1167 C CA . GLY A 1 158 ? 7.464 -1.176 -21.038 1.00 95.81 158 GLY A CA 1
ATOM 1168 C C . GLY A 1 158 ? 7.859 -0.020 -20.112 1.00 95.81 158 GLY A C 1
ATOM 1169 O O . GLY A 1 158 ? 9.047 0.187 -19.870 1.00 95.81 158 GLY A O 1
ATOM 1170 N N . GLY A 1 159 ? 6.898 0.719 -19.552 1.00 96.94 159 GLY A N 1
ATOM 1171 C CA . GLY A 1 159 ? 7.161 1.659 -18.461 1.00 96.94 159 GLY A CA 1
ATOM 1172 C C . GLY A 1 159 ? 7.427 0.922 -17.148 1.00 96.94 159 GLY A C 1
ATOM 1173 O O . GLY A 1 159 ? 6.892 -0.173 -16.941 1.00 96.94 159 GLY A O 1
ATOM 1174 N N . CYS A 1 160 ? 8.225 1.521 -16.264 1.00 96.75 160 CYS A N 1
ATOM 1175 C CA . CYS A 1 160 ? 8.436 0.999 -14.919 1.00 96.75 160 CYS A CA 1
ATOM 1176 C C . CYS A 1 160 ? 8.778 2.067 -13.887 1.00 96.75 160 CYS A C 1
ATOM 1178 O O . CYS A 1 160 ? 9.067 3.225 -14.203 1.00 96.75 160 CYS A O 1
ATOM 1180 N N . CYS A 1 161 ? 8.789 1.625 -12.638 1.00 95.88 161 CYS A N 1
ATOM 1181 C CA . CYS A 1 161 ? 9.337 2.345 -11.504 1.00 95.88 161 CYS A CA 1
ATOM 1182 C C . CYS A 1 161 ? 10.160 1.379 -10.632 1.00 95.88 161 CYS A C 1
ATOM 1184 O O . CYS A 1 161 ? 10.049 0.158 -10.756 1.00 95.88 161 CYS A O 1
ATOM 1186 N N . SER A 1 162 ? 11.028 1.916 -9.771 1.00 95.12 162 SER A N 1
ATOM 1187 C CA . SER A 1 162 ? 11.922 1.122 -8.920 1.00 95.12 162 SER A CA 1
ATOM 1188 C C . SER A 1 162 ? 11.502 1.155 -7.456 1.00 95.12 162 SER A C 1
ATOM 1190 O O . SER A 1 162 ? 11.312 2.227 -6.885 1.00 95.12 162 SER A O 1
ATOM 1192 N N . TYR A 1 163 ? 11.450 -0.015 -6.825 1.00 94.31 163 TYR A N 1
ATOM 1193 C CA . TYR A 1 163 ? 11.271 -0.165 -5.378 1.00 94.31 163 TYR A CA 1
ATOM 1194 C C . TYR A 1 163 ? 12.589 -0.098 -4.589 1.00 94.31 163 TYR A C 1
ATOM 1196 O O . TYR A 1 163 ? 12.577 -0.220 -3.362 1.00 94.31 163 TYR A O 1
ATOM 1204 N N . GLY A 1 164 ? 13.725 0.084 -5.273 1.00 94.38 164 GLY A N 1
ATOM 1205 C CA . GLY A 1 164 ? 15.049 0.053 -4.658 1.00 94.38 164 GLY A CA 1
ATOM 1206 C C . GLY A 1 164 ? 15.572 -1.367 -4.433 1.00 94.38 164 GLY A C 1
ATOM 1207 O O . GLY A 1 164 ? 15.090 -2.327 -5.038 1.00 94.38 164 GLY A O 1
ATOM 1208 N N . ALA A 1 165 ? 16.589 -1.481 -3.580 1.00 94.62 165 ALA A N 1
ATOM 1209 C CA . ALA A 1 165 ? 17.199 -2.755 -3.224 1.00 94.62 165 ALA A CA 1
ATOM 1210 C C . ALA A 1 165 ? 16.196 -3.685 -2.518 1.00 94.62 165 ALA A C 1
ATOM 1212 O O . ALA A 1 165 ? 15.409 -3.246 -1.673 1.00 94.62 165 ALA A O 1
ATOM 1213 N N . ALA A 1 166 ? 16.259 -4.974 -2.846 1.00 92.06 166 ALA A N 1
ATOM 1214 C CA . ALA A 1 166 ? 15.480 -6.025 -2.201 1.00 92.06 166 ALA A CA 1
ATOM 1215 C C . ALA A 1 166 ? 16.374 -7.236 -1.910 1.00 92.06 166 ALA A C 1
ATOM 1217 O O . ALA A 1 166 ? 17.275 -7.548 -2.686 1.00 92.06 166 ALA A O 1
ATOM 1218 N N . SER A 1 167 ? 16.132 -7.901 -0.780 1.00 93.75 167 SER A N 1
ATOM 1219 C CA . SER A 1 167 ? 16.995 -8.968 -0.254 1.00 93.75 167 SER A CA 1
ATOM 1220 C C . SER A 1 167 ? 17.007 -10.242 -1.100 1.00 93.75 167 SER A C 1
ATOM 1222 O O . SER A 1 167 ? 17.973 -10.994 -1.054 1.00 93.75 167 SER A O 1
ATOM 1224 N N . ASP A 1 168 ? 15.955 -10.486 -1.874 1.00 94.25 168 ASP A N 1
ATOM 1225 C CA . ASP A 1 168 ? 15.842 -11.619 -2.793 1.00 94.25 168 ASP A CA 1
ATOM 1226 C C . ASP A 1 168 ? 16.356 -11.301 -4.205 1.00 94.25 168 ASP A C 1
ATOM 1228 O O . ASP A 1 168 ? 16.604 -12.211 -4.990 1.00 94.25 168 ASP A O 1
ATOM 1232 N N . CYS A 1 169 ? 16.536 -10.025 -4.556 1.00 96.44 169 CYS A N 1
ATOM 1233 C CA . CYS A 1 169 ? 17.017 -9.659 -5.882 1.00 96.44 169 CYS A CA 1
ATOM 1234 C C . CYS A 1 169 ? 18.535 -9.846 -6.000 1.00 96.44 169 CYS A C 1
ATOM 1236 O O . CYS A 1 169 ? 19.309 -9.455 -5.129 1.00 96.44 169 CYS A O 1
ATOM 1238 N N . GLY A 1 170 ? 18.980 -10.393 -7.133 1.00 95.62 170 GLY A N 1
ATOM 1239 C CA . GLY A 1 170 ? 20.385 -10.728 -7.383 1.00 95.62 170 GLY A CA 1
ATOM 1240 C C . GLY A 1 170 ? 20.798 -12.129 -6.928 1.00 95.62 170 GLY A C 1
ATOM 1241 O O . GLY A 1 170 ? 21.947 -12.507 -7.153 1.00 95.62 170 GLY A O 1
ATOM 1242 N N . THR A 1 171 ? 19.876 -12.901 -6.352 1.00 94.75 171 THR A N 1
ATOM 1243 C CA . THR A 1 171 ? 20.055 -14.323 -6.034 1.00 94.75 171 THR A CA 1
ATOM 1244 C C . THR A 1 171 ? 19.298 -15.199 -7.041 1.00 94.75 171 THR A C 1
ATOM 1246 O O . THR A 1 171 ? 18.556 -14.700 -7.894 1.00 94.75 171 THR A O 1
ATOM 1249 N N . SER A 1 172 ? 19.451 -16.520 -6.933 1.00 93.62 172 SER A N 1
ATOM 1250 C CA . SER A 1 172 ? 18.666 -17.496 -7.701 1.00 93.62 172 SER A CA 1
ATOM 1251 C C . SER A 1 172 ? 17.184 -17.550 -7.301 1.00 93.62 172 SER A C 1
ATOM 1253 O O . SER A 1 172 ? 16.382 -18.111 -8.041 1.00 93.62 172 SER A O 1
ATOM 1255 N N . THR A 1 173 ? 16.801 -16.960 -6.164 1.00 93.38 173 THR A N 1
ATOM 1256 C CA . THR A 1 173 ? 15.423 -16.958 -5.637 1.00 93.38 173 THR A CA 1
ATOM 1257 C C . THR A 1 173 ? 14.677 -15.656 -5.933 1.00 93.38 173 THR A C 1
ATOM 1259 O O . THR A 1 173 ? 13.696 -15.338 -5.263 1.00 93.38 173 THR A O 1
ATOM 1262 N N . ALA A 1 174 ? 15.166 -14.868 -6.889 1.00 95.56 174 ALA A N 1
ATOM 1263 C CA . ALA A 1 174 ? 14.625 -13.555 -7.197 1.00 95.56 174 ALA A CA 1
ATOM 1264 C C . ALA A 1 174 ? 13.149 -13.604 -7.628 1.00 95.56 174 ALA A C 1
ATOM 1266 O O . ALA A 1 174 ? 12.749 -14.453 -8.430 1.00 95.56 174 ALA A O 1
ATOM 1267 N N . ARG A 1 175 ? 12.340 -12.647 -7.146 1.00 94.62 175 ARG A N 1
ATOM 1268 C CA . ARG A 1 175 ? 10.937 -12.509 -7.562 1.00 94.62 175 ARG A CA 1
ATOM 1269 C C . ARG A 1 175 ? 10.833 -12.024 -9.016 1.00 94.62 175 ARG A C 1
ATOM 1271 O O . ARG A 1 175 ? 10.928 -10.836 -9.322 1.00 94.62 175 ARG A O 1
ATOM 1278 N N . CYS A 1 176 ? 10.655 -12.967 -9.934 1.00 96.31 176 CYS A N 1
ATOM 1279 C CA . CYS A 1 176 ? 10.407 -12.703 -11.347 1.00 96.31 176 CYS A CA 1
ATOM 1280 C C . CYS A 1 176 ? 8.958 -13.051 -11.674 1.00 96.31 176 CYS A C 1
ATOM 1282 O O . CYS A 1 176 ? 8.598 -14.226 -11.671 1.00 96.31 176 CYS A O 1
ATOM 1284 N N . ARG A 1 177 ? 8.115 -12.050 -11.967 1.00 96.62 177 ARG A N 1
ATOM 1285 C CA . ARG A 1 177 ? 6.708 -12.299 -12.327 1.00 96.62 177 ARG A CA 1
ATOM 1286 C C . ARG A 1 177 ? 6.559 -13.223 -13.543 1.00 96.62 177 ARG A C 1
ATOM 1288 O O . ARG A 1 177 ? 5.601 -13.987 -13.620 1.00 96.62 177 ARG A O 1
ATOM 1295 N N . SER A 1 178 ? 7.502 -13.152 -14.477 1.00 92.69 178 SER A N 1
ATOM 1296 C CA . SER A 1 178 ? 7.703 -14.132 -15.544 1.00 92.69 178 SER A CA 1
ATOM 1297 C C . SER A 1 178 ? 9.198 -14.324 -15.811 1.00 92.69 178 SER A C 1
ATOM 1299 O O . SER A 1 178 ? 10.018 -13.483 -15.433 1.00 92.69 178 SER A O 1
ATOM 1301 N N . GLY A 1 179 ? 9.559 -15.423 -16.474 1.00 91.31 179 GLY A N 1
ATOM 1302 C CA . GLY A 1 179 ? 10.959 -15.765 -16.716 1.00 91.31 179 GLY A CA 1
ATOM 1303 C C . GLY A 1 179 ? 11.642 -16.362 -15.484 1.00 91.31 179 GLY A C 1
ATOM 1304 O O . GLY A 1 179 ? 10.998 -17.013 -14.662 1.00 91.31 179 GLY A O 1
ATOM 1305 N N . SER A 1 180 ? 12.958 -16.191 -15.371 1.00 93.94 180 SER A N 1
ATOM 1306 C CA . SER A 1 180 ? 13.755 -16.789 -14.289 1.00 93.94 180 SER A CA 1
ATOM 1307 C C . SER A 1 180 ? 14.935 -15.910 -13.884 1.00 93.94 180 SER A C 1
ATOM 1309 O O . SER A 1 180 ? 15.382 -15.054 -14.649 1.00 93.94 180 SER A O 1
ATOM 1311 N N . ALA A 1 181 ? 15.433 -16.118 -12.667 1.00 94.12 181 ALA A N 1
ATOM 1312 C CA . ALA A 1 181 ? 16.623 -15.448 -12.161 1.00 94.12 181 ALA A CA 1
ATOM 1313 C C . ALA A 1 181 ? 17.886 -15.895 -12.920 1.00 94.12 181 ALA A C 1
ATOM 1315 O O . ALA A 1 181 ? 18.034 -17.077 -13.235 1.00 94.12 181 ALA A O 1
ATOM 1316 N N . ASN A 1 182 ? 18.791 -14.948 -13.182 1.00 88.00 182 ASN A N 1
ATOM 1317 C CA . ASN A 1 182 ? 20.141 -15.182 -13.711 1.00 88.00 182 ASN A CA 1
ATOM 1318 C C . ASN A 1 182 ? 21.221 -14.748 -12.705 1.00 88.00 182 ASN A C 1
ATOM 1320 O O . ASN A 1 182 ? 21.043 -13.710 -12.008 1.00 88.00 182 ASN A O 1
#

Nearest PDB structures (foldseek):
  4h7h-assembly1_A  TM=5.449E-01  e=1.644E+00  Sphingobium sp. MI1205
  4h7i-assembly1_A  TM=4.917E-01  e=1.075E+00  Sphingobium sp. MI1205
  4h7j-assembly1_A  TM=4.929E-01  e=2.671E+00  Sphingobium sp. MI1205
  2d0d-assembly1_A-2  TM=4.594E-01  e=2.514E+00  Pseudomonas fluorescens
  1iuo-assembly1_A  TM=4.001E-01  e=4.899E+00  Pseudomonas fluorescens

Secondary structure (DSSP, 8-state):
----TTT----PPSS---SEEEEETTEEEEEE---SS-EEEEE--TT-TTSHHHHHHHHHHHHHHTSEEEEESSS---GGGTTGGGTTS-SS-------------S-------B--S-EEPTTPPSEEEETTEEEETTEESEEES--TTEEEEEPTTSBEEEEEE-TTTTSTT--BSSSEE-

Radius of gyration: 24.04 Å; Cα contacts (8 Å, |Δi|>4): 331; chains: 1; bounding box: 48×50×57 Å

Organism: NCBI:txid1306861